Protein AF-A0A9J7HNK7-F1 (afdb_monomer)

pLDDT: mean 92.01, std 5.93, range [57.88, 98.44]

Secondary structure (DSSP, 8-state):
-HHHHHH-TT--B---SSTTTS--EE-TTS-EE--SPPPPTT-EEE-TTS-TTT-EEEEETTEEEETT--PPPB--BPPPPPPPPPPS-SSSSEEEEEE--S-SB--BTTPPPPPS-SEEEEEE--SPPPTTPPPHHHHHHHTTTTS-BTTB---EEE--SSS-TTSEEEEETTSS-EEEEESSPPTT-B--S-TT---EEETTEEE-B-TT--BT----B-TTS-BT--S-S--PPPP-

InterPro domains:
  IPR000884 Thrombospondin type-1 (TSP1) repeat [PF00090] (79-129)
  IPR000884 Thrombospondin type-1 (TSP1) repeat [PS50092] (75-130)
  IPR000884 Thrombospondin type-1 (TSP1) repeat [SM00209] (78-130)
  IPR013273 ADAMTS/ADAMTS-like [PR01857] (84-102)
  IPR013273 ADAMTS/ADAMTS-like [PR01857] (195-214)
  IPR013273 ADAMTS/ADAMTS-like [PR01857] (215-234)
  IPR036383 Thrombospondin type-1 repeat superfamily [G3DSA:2.20.100.10] (78-129)
  IPR036383 Thrombospondin type-1 repeat superfamily [SSF82895] (73-129)
  IPR041645 ADAMTS, cysteine-rich domain 2 [PF17771] (1-65)
  IPR045371 ADAMTS/ADAMTS-like, cysteine-rich domain 3 [PF19236] (138-234)
  IPR050439 ADAMTS and ADAMTS-like [PTHR13723] (1-239)

Structure (mmCIF, N/CA/C/O backbone):
data_AF-A0A9J7HNK7-F1
#
_entry.id   AF-A0A9J7HNK7-F1
#
loop_
_atom_site.group_PDB
_atom_site.id
_atom_site.type_symbol
_atom_site.label_atom_id
_atom_site.label_alt_id
_atom_site.label_comp_id
_atom_site.label_asym_id
_atom_site.label_entity_id
_atom_site.label_seq_id
_atom_site.pdbx_PDB_ins_code
_atom_site.Cartn_x
_atom_site.Cartn_y
_atom_site.Cartn_z
_atom_site.occupancy
_atom_site.B_iso_or_equiv
_atom_site.auth_seq_id
_atom_site.auth_comp_id
_atom_site.auth_asym_id
_atom_site.auth_atom_id
_atom_site.pdbx_PDB_model_num
ATOM 1 N N . LYS A 1 1 ? 35.670 -19.540 -24.889 1.00 89.31 1 LYS A N 1
ATOM 2 C CA . LYS A 1 1 ? 34.955 -19.682 -23.598 1.00 89.31 1 LYS A CA 1
ATOM 3 C C . LYS A 1 1 ? 33.494 -20.113 -23.692 1.00 89.31 1 LYS A C 1
ATOM 5 O O . LYS A 1 1 ? 33.180 -21.151 -23.133 1.00 89.31 1 LYS A O 1
ATOM 10 N N . GLN A 1 2 ? 32.595 -19.384 -24.365 1.00 91.06 2 GLN A N 1
ATOM 11 C CA . GLN A 1 2 ? 31.175 -19.791 -24.438 1.00 91.06 2 GLN A CA 1
ATOM 12 C C . GLN A 1 2 ? 30.987 -21.177 -25.084 1.00 91.06 2 GLN A C 1
ATOM 14 O O . GLN 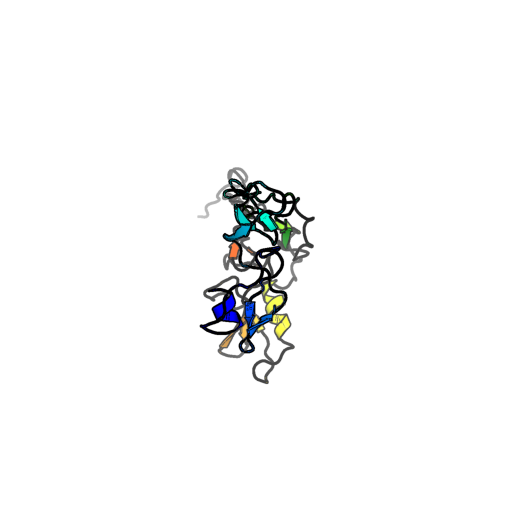A 1 2 ? 30.291 -22.021 -24.530 1.00 91.06 2 GLN A O 1
ATOM 19 N N . CYS A 1 3 ? 31.709 -21.462 -26.172 1.00 91.12 3 CYS A N 1
ATOM 20 C CA . CYS A 1 3 ? 31.740 -22.800 -26.768 1.00 91.12 3 CYS A CA 1
ATOM 21 C C . CYS A 1 3 ? 32.268 -23.882 -25.819 1.00 91.12 3 CYS A C 1
ATOM 23 O O . CYS A 1 3 ? 31.712 -24.976 -25.773 1.00 91.12 3 CYS A O 1
ATOM 25 N N . GLU A 1 4 ? 33.278 -23.565 -25.003 1.00 92.75 4 GLU A N 1
ATOM 26 C CA . GLU A 1 4 ? 33.814 -24.513 -24.022 1.00 92.75 4 GLU A CA 1
ATOM 27 C C . GLU A 1 4 ? 32.763 -24.939 -22.994 1.00 92.75 4 GLU A C 1
ATOM 29 O O . GLU A 1 4 ? 32.732 -26.096 -22.580 1.00 92.75 4 GLU A O 1
ATOM 34 N N . LEU A 1 5 ? 31.895 -24.004 -22.593 1.00 90.69 5 LEU A N 1
ATOM 35 C CA . LEU A 1 5 ? 30.808 -24.260 -21.649 1.00 90.69 5 LEU A CA 1
ATOM 36 C C . LEU A 1 5 ? 29.699 -25.123 -22.265 1.00 90.69 5 LEU A C 1
ATOM 38 O O . LEU A 1 5 ? 29.098 -25.919 -21.551 1.00 90.69 5 LEU A O 1
ATOM 42 N N . GLN A 1 6 ? 29.436 -24.987 -23.568 1.00 86.69 6 GLN A N 1
ATOM 43 C CA . GLN A 1 6 ? 28.381 -25.747 -24.246 1.00 86.69 6 GLN A CA 1
ATOM 44 C C . GLN A 1 6 ? 28.834 -27.145 -24.698 1.00 86.69 6 GLN A C 1
ATOM 46 O O . GLN A 1 6 ? 28.077 -28.104 -24.569 1.00 86.69 6 GLN A O 1
ATOM 51 N N . TYR A 1 7 ? 30.057 -27.280 -25.222 1.00 88.50 7 TYR A N 1
ATOM 52 C CA . TYR A 1 7 ? 30.508 -28.499 -25.912 1.00 88.50 7 TYR A CA 1
ATOM 53 C C . TYR A 1 7 ? 31.793 -29.124 -25.333 1.00 88.50 7 TYR A C 1
ATOM 55 O O . TYR A 1 7 ? 32.192 -30.209 -25.766 1.00 88.50 7 TYR A O 1
ATOM 63 N N . GLY A 1 8 ? 32.406 -28.509 -24.314 1.00 89.62 8 GLY A N 1
ATOM 64 C CA . GLY A 1 8 ? 33.583 -29.020 -23.598 1.00 89.62 8 GLY A CA 1
ATOM 65 C C . GLY A 1 8 ? 34.863 -28.220 -23.858 1.00 89.62 8 GLY A C 1
ATOM 66 O O . GLY A 1 8 ? 34.930 -27.432 -24.790 1.00 89.62 8 GLY A O 1
ATOM 67 N N . SER A 1 9 ? 35.903 -28.435 -23.050 1.00 89.44 9 SER A N 1
ATOM 68 C CA . SER A 1 9 ? 37.105 -27.580 -22.956 1.00 89.44 9 SER A CA 1
ATOM 69 C C . SER A 1 9 ? 37.889 -27.333 -24.251 1.00 89.44 9 SER A C 1
ATOM 71 O O . SER A 1 9 ? 38.609 -26.346 -24.332 1.00 89.44 9 SER A O 1
ATOM 73 N N . GLU A 1 10 ? 37.767 -28.202 -25.253 1.00 89.69 10 GLU A N 1
ATOM 74 C CA . GLU A 1 10 ? 38.433 -28.044 -26.558 1.00 89.69 10 GLU A CA 1
ATOM 75 C C . GLU A 1 10 ? 37.539 -27.375 -27.613 1.00 89.69 10 GLU A C 1
ATOM 77 O O . GLU A 1 10 ? 37.964 -27.116 -28.741 1.00 89.69 10 GLU A O 1
ATOM 82 N N . SER A 1 11 ? 36.284 -27.091 -27.263 1.00 92.25 11 SER A N 1
ATOM 83 C CA . SER A 1 11 ? 35.337 -26.479 -28.177 1.00 92.25 11 SER A CA 1
ATOM 84 C C . SER A 1 11 ? 35.657 -25.007 -28.395 1.00 92.25 11 SER A C 1
ATOM 86 O O . SER A 1 11 ? 35.774 -24.203 -27.465 1.00 92.25 11 SER A O 1
ATOM 88 N N . ARG A 1 12 ? 35.739 -24.639 -29.669 1.00 90.56 12 ARG A N 1
ATOM 89 C CA . ARG A 1 12 ? 35.991 -23.280 -30.141 1.00 90.56 12 ARG A CA 1
ATOM 90 C C . ARG A 1 12 ? 34.905 -22.849 -31.111 1.00 90.56 12 ARG A C 1
ATOM 92 O O . ARG A 1 12 ? 34.167 -23.672 -31.644 1.00 90.56 12 ARG A O 1
ATOM 99 N N . HIS A 1 13 ? 34.834 -21.548 -31.328 1.00 89.38 13 HIS A N 1
ATOM 100 C CA . HIS A 1 13 ? 33.930 -20.937 -32.287 1.00 89.38 13 HIS A CA 1
ATOM 101 C C . HIS A 1 13 ? 34.272 -21.362 -33.725 1.00 89.38 13 HIS A C 1
ATOM 103 O O . HIS A 1 13 ? 35.458 -21.446 -34.058 1.00 89.38 13 HIS A O 1
ATOM 109 N N . CYS A 1 14 ? 33.263 -21.643 -34.558 1.00 86.31 14 CYS A N 1
ATOM 110 C CA . CYS A 1 14 ? 33.464 -22.124 -35.934 1.00 86.31 14 CYS A CA 1
ATOM 111 C C . CYS A 1 14 ? 32.796 -21.296 -37.040 1.00 86.31 14 CYS A C 1
ATOM 113 O O . CYS A 1 14 ? 33.170 -21.501 -38.192 1.00 86.31 14 CYS A O 1
ATOM 115 N N . ASN A 1 15 ? 31.891 -20.355 -36.735 1.00 78.06 15 ASN A N 1
ATOM 116 C CA . ASN A 1 15 ? 31.263 -19.500 -37.751 1.00 78.06 15 ASN A CA 1
ATOM 117 C C . ASN A 1 15 ? 31.324 -18.008 -37.385 1.00 78.06 15 ASN A C 1
ATOM 119 O O . ASN A 1 15 ? 30.648 -17.575 -36.463 1.00 78.06 15 ASN A O 1
ATOM 123 N N . LEU A 1 16 ? 32.122 -17.224 -38.117 1.00 66.69 16 LEU A N 1
ATOM 124 C CA . LEU A 1 16 ? 32.290 -15.779 -37.892 1.00 66.69 16 LEU A CA 1
ATOM 125 C C . LEU A 1 16 ? 31.162 -14.917 -38.481 1.00 66.69 16 LEU A C 1
ATOM 127 O O . LEU A 1 16 ? 31.075 -13.741 -38.136 1.00 66.69 16 LEU A O 1
ATOM 131 N N . GLU A 1 17 ? 30.319 -15.478 -39.347 1.00 66.81 17 GLU A N 1
ATOM 132 C CA . GLU A 1 17 ? 29.135 -14.802 -39.876 1.00 66.81 17 GLU A CA 1
ATOM 133 C C . GLU A 1 17 ? 27.948 -15.063 -38.934 1.00 66.81 17 GLU A C 1
ATOM 135 O O . GLU A 1 17 ? 27.716 -16.197 -38.517 1.00 66.81 17 GLU A O 1
ATOM 140 N N . ASP A 1 18 ? 27.221 -14.007 -38.555 1.00 74.00 18 ASP A N 1
ATOM 141 C CA . ASP A 1 18 ? 26.046 -14.061 -37.665 1.00 74.00 18 ASP A CA 1
ATOM 142 C C . ASP A 1 18 ? 26.281 -14.619 -36.241 1.00 74.00 18 ASP A C 1
ATOM 144 O O . ASP A 1 18 ? 25.342 -15.049 -35.566 1.00 74.00 18 ASP A O 1
ATOM 148 N N . THR A 1 19 ? 27.510 -14.510 -35.715 1.00 87.00 19 THR A N 1
ATOM 149 C CA . THR A 1 19 ? 27.889 -14.948 -34.351 1.00 87.00 19 THR A CA 1
ATOM 150 C C . THR A 1 19 ? 26.924 -14.481 -33.249 1.00 87.00 19 THR A C 1
ATOM 152 O O . THR A 1 19 ? 26.711 -15.197 -32.272 1.00 87.00 19 THR A O 1
ATOM 155 N N . CYS A 1 20 ? 26.334 -13.288 -33.375 1.00 89.62 20 CYS A N 1
ATOM 156 C CA . CYS A 1 20 ? 25.479 -12.709 -32.336 1.00 89.62 20 CYS A CA 1
ATOM 157 C C . CYS A 1 20 ? 24.084 -13.329 -32.255 1.00 89.62 20 CYS A C 1
ATOM 159 O O . CYS A 1 20 ? 23.535 -13.425 -31.158 1.00 89.62 20 CYS A O 1
ATOM 161 N N . ARG A 1 21 ? 23.534 -13.791 -33.382 1.00 89.12 21 ARG A N 1
ATOM 162 C CA . ARG A 1 21 ? 22.189 -14.385 -33.437 1.00 89.12 21 ARG A CA 1
ATOM 163 C C . ARG A 1 21 ? 22.194 -15.818 -32.955 1.00 89.12 21 ARG A C 1
ATOM 165 O O . ARG A 1 21 ? 21.275 -16.247 -32.265 1.00 89.12 21 ARG A O 1
ATOM 172 N N . GLU A 1 22 ? 23.247 -16.546 -33.300 1.00 89.19 22 GLU A N 1
ATOM 173 C CA . GLU A 1 22 ? 23.379 -17.948 -32.958 1.00 89.19 22 GLU A CA 1
ATOM 174 C C . GLU A 1 22 ? 24.857 -18.303 -32.791 1.00 89.19 22 GLU A C 1
ATOM 176 O O . GLU A 1 22 ? 25.671 -18.102 -33.691 1.00 89.19 22 GLU A O 1
ATOM 181 N N . LEU A 1 23 ? 25.224 -18.837 -31.624 1.00 89.25 23 LEU A N 1
ATOM 182 C CA . LEU A 1 23 ? 26.603 -19.225 -31.361 1.00 89.25 23 LEU A CA 1
ATOM 183 C C . LEU A 1 23 ? 26.883 -20.613 -31.951 1.00 89.25 23 LEU A C 1
ATOM 185 O O . LEU A 1 23 ? 26.311 -21.615 -31.514 1.00 89.25 23 LEU A O 1
ATOM 189 N N . TRP A 1 24 ? 27.814 -20.677 -32.902 1.00 90.69 24 TRP A N 1
ATOM 190 C CA . TRP A 1 24 ? 28.240 -21.917 -33.551 1.00 90.69 24 TRP A CA 1
ATOM 191 C C . TRP A 1 24 ? 29.599 -22.389 -33.030 1.00 90.69 24 TRP A C 1
ATOM 193 O O . TRP A 1 24 ? 30.609 -21.677 -33.097 1.00 90.69 24 TRP A O 1
ATOM 203 N N . CYS A 1 25 ? 29.633 -23.620 -32.525 1.00 91.94 25 CYS A N 1
ATOM 204 C CA . CYS A 1 25 ? 30.771 -24.193 -31.817 1.00 91.94 25 CYS A CA 1
ATOM 205 C C . CYS A 1 25 ? 31.171 -25.559 -32.374 1.00 91.94 25 CYS A C 1
ATOM 207 O O . CYS A 1 25 ? 30.343 -26.329 -32.854 1.00 91.94 25 CYS A O 1
ATOM 209 N N . ILE A 1 26 ? 32.456 -25.899 -32.276 1.00 92.06 26 ILE A N 1
ATOM 210 C CA . ILE A 1 26 ? 32.942 -27.226 -32.664 1.00 92.06 26 ILE A CA 1
ATOM 211 C C . ILE A 1 26 ? 32.495 -28.250 -31.615 1.00 92.06 26 ILE A C 1
ATOM 213 O O . ILE A 1 26 ? 32.878 -28.167 -30.446 1.00 92.06 26 ILE A O 1
ATOM 217 N N . SER A 1 27 ? 31.690 -29.219 -32.038 1.00 89.25 27 SER A N 1
ATOM 218 C CA . SER A 1 27 ? 31.270 -30.363 -31.227 1.00 89.25 27 SER A CA 1
ATOM 219 C C . SER A 1 27 ? 32.421 -31.349 -30.997 1.00 89.25 27 SER A C 1
ATOM 221 O O . SER A 1 27 ? 33.442 -31.325 -31.684 1.00 89.25 27 SER A O 1
ATOM 223 N N . LYS A 1 28 ? 32.231 -32.310 -30.085 1.00 85.88 28 LYS A N 1
ATOM 224 C CA . LYS A 1 28 ? 33.202 -33.397 -29.837 1.00 85.88 28 LYS A CA 1
ATOM 225 C C . LYS A 1 28 ? 33.502 -34.259 -31.072 1.00 85.88 28 LYS A C 1
ATOM 227 O O . LYS A 1 28 ? 34.517 -34.940 -31.103 1.00 85.88 28 LYS A O 1
ATOM 232 N N . GLN A 1 29 ? 32.621 -34.238 -32.071 1.00 87.06 29 GLN A N 1
ATOM 233 C CA . GLN A 1 29 ? 32.779 -34.958 -33.338 1.00 87.06 29 GLN A CA 1
ATOM 234 C C . GLN A 1 29 ? 33.520 -34.121 -34.398 1.00 87.06 29 GLN A C 1
ATOM 236 O O . GLN A 1 29 ? 33.630 -34.540 -35.546 1.00 87.06 29 GLN A O 1
ATOM 241 N N . GLY A 1 30 ? 34.000 -32.923 -34.044 1.00 85.94 30 GLY A N 1
ATOM 242 C CA . GLY A 1 30 ? 34.675 -32.005 -34.965 1.00 85.94 30 GLY A CA 1
ATOM 243 C C . GLY A 1 30 ? 33.730 -31.239 -35.897 1.00 85.94 30 GLY A C 1
ATOM 244 O O . GLY A 1 30 ? 34.194 -30.454 -36.718 1.00 85.94 30 GLY A O 1
ATOM 245 N N . GLN A 1 31 ? 32.415 -31.439 -35.774 1.00 89.56 31 GLN A N 1
ATOM 246 C CA . GLN A 1 31 ? 31.401 -30.762 -36.585 1.00 89.56 31 GLN A CA 1
ATOM 247 C C . GLN A 1 31 ? 30.955 -29.455 -35.932 1.00 89.56 31 GLN A C 1
ATOM 249 O O . GLN A 1 31 ? 30.834 -29.391 -34.708 1.00 89.56 31 GLN A O 1
ATOM 254 N N . CYS A 1 32 ? 30.685 -28.435 -36.746 1.00 90.12 32 CYS A N 1
ATOM 255 C CA . CYS A 1 32 ? 30.129 -27.167 -36.287 1.00 90.12 32 CYS A CA 1
ATOM 256 C C . CYS A 1 32 ? 28.653 -27.376 -35.912 1.00 90.12 32 CYS A C 1
ATOM 258 O O . CYS A 1 32 ? 27.864 -27.839 -36.734 1.00 90.12 32 CYS A O 1
ATOM 260 N N . ALA A 1 33 ? 28.306 -27.095 -34.660 1.00 89.62 33 ALA A N 1
ATOM 261 C CA . ALA A 1 33 ? 26.990 -27.330 -34.085 1.00 89.62 33 ALA A CA 1
ATOM 262 C C . ALA A 1 33 ? 26.557 -26.131 -33.235 1.00 89.62 33 ALA A C 1
ATOM 264 O O . ALA A 1 33 ? 27.386 -25.389 -32.701 1.00 89.62 33 ALA A O 1
ATOM 265 N N . THR A 1 34 ? 25.249 -25.961 -33.087 1.00 88.44 34 THR A N 1
ATOM 266 C CA . THR A 1 34 ? 24.644 -24.912 -32.271 1.00 88.44 34 THR A CA 1
ATOM 267 C C . THR A 1 34 ? 23.462 -25.465 -31.482 1.00 88.44 34 THR A C 1
ATOM 269 O O . THR A 1 34 ? 22.845 -26.449 -31.879 1.00 88.44 34 THR A O 1
ATOM 272 N N . ASN A 1 35 ? 23.176 -24.831 -30.347 1.00 86.56 35 ASN A N 1
ATOM 273 C CA . ASN A 1 35 ? 21.981 -25.087 -29.543 1.00 86.56 35 ASN A CA 1
ATOM 274 C C . ASN A 1 35 ? 20.929 -23.972 -29.710 1.00 86.56 35 ASN A C 1
ATOM 276 O O . ASN A 1 35 ? 20.050 -23.844 -28.861 1.00 86.56 35 ASN A O 1
ATOM 280 N N . SER A 1 36 ? 21.055 -23.125 -30.741 1.00 84.94 36 SER A N 1
ATOM 281 C CA . SER A 1 36 ? 20.189 -21.957 -30.976 1.00 84.94 36 SER A CA 1
ATOM 282 C C . SER A 1 36 ? 20.170 -20.946 -29.831 1.00 84.94 36 SER A C 1
ATOM 284 O O . SER A 1 36 ? 19.188 -20.248 -29.591 1.00 84.94 36 SER A O 1
ATOM 286 N N . ILE A 1 37 ? 21.296 -20.865 -29.119 1.00 88.12 37 ILE A N 1
ATOM 287 C CA . ILE A 1 37 ? 21.545 -19.862 -28.088 1.00 88.12 37 ILE A CA 1
ATOM 288 C C . ILE A 1 37 ? 22.374 -18.740 -28.735 1.00 88.12 37 ILE A C 1
ATOM 290 O O . ILE A 1 37 ? 23.428 -19.047 -29.307 1.00 88.12 37 ILE A O 1
ATOM 294 N N . PRO A 1 38 ? 21.943 -17.467 -28.653 1.00 90.75 38 PRO A N 1
ATOM 295 C CA . PRO A 1 38 ? 22.726 -16.340 -29.151 1.00 90.75 38 PRO A CA 1
ATOM 296 C C . PRO A 1 38 ? 24.039 -16.205 -28.376 1.00 90.75 38 PRO A C 1
ATOM 298 O O . PRO A 1 38 ? 24.140 -16.616 -27.215 1.00 90.75 38 PRO A O 1
ATOM 301 N N . ALA A 1 39 ? 25.058 -15.613 -29.000 1.00 91.56 39 ALA A N 1
ATOM 302 C CA . ALA A 1 39 ? 26.261 -15.260 -28.257 1.00 91.56 39 ALA A CA 1
ATOM 303 C C . ALA A 1 39 ? 25.924 -14.236 -27.163 1.00 91.56 39 ALA A C 1
ATOM 305 O O . ALA A 1 39 ? 25.070 -13.367 -27.336 1.00 91.56 39 ALA A O 1
ATOM 306 N N . ALA A 1 40 ? 26.611 -14.333 -26.025 1.00 91.12 40 ALA A N 1
ATOM 307 C CA . ALA A 1 40 ? 26.427 -13.404 -24.918 1.00 91.12 40 ALA A CA 1
ATOM 308 C C . ALA A 1 40 ? 26.669 -11.948 -25.353 1.00 91.12 40 ALA A C 1
ATOM 310 O O . ALA A 1 40 ? 27.522 -11.671 -26.204 1.00 91.12 40 ALA A O 1
ATOM 311 N N . GLU A 1 41 ? 25.964 -11.006 -24.728 1.00 89.69 41 GLU A N 1
ATOM 312 C CA . GLU A 1 41 ? 26.198 -9.583 -24.975 1.00 89.69 41 GLU A CA 1
ATOM 313 C C . GLU A 1 41 ? 27.655 -9.199 -24.663 1.00 89.69 41 GLU A C 1
ATOM 315 O O . GLU A 1 41 ? 28.252 -9.675 -23.695 1.00 89.69 41 GLU A O 1
ATOM 320 N N . GLY A 1 42 ? 28.244 -8.354 -25.508 1.00 87.94 42 GLY A N 1
ATOM 321 C CA . GLY A 1 42 ? 29.653 -7.968 -25.445 1.00 87.94 42 GLY A CA 1
ATOM 322 C C . GLY A 1 42 ? 30.623 -8.921 -26.153 1.00 87.94 42 GLY A C 1
ATOM 323 O O . GLY A 1 42 ? 31.816 -8.634 -26.175 1.00 87.94 42 GLY A O 1
ATOM 324 N N . THR A 1 43 ? 30.154 -10.031 -26.738 1.00 90.81 43 THR A N 1
ATOM 325 C CA . THR A 1 43 ? 31.006 -10.934 -27.540 1.00 90.81 43 THR A CA 1
ATOM 326 C C . THR A 1 43 ? 31.501 -10.233 -28.800 1.00 90.81 43 THR A C 1
ATOM 328 O O . THR A 1 43 ? 30.687 -9.662 -29.515 1.00 90.81 43 THR A O 1
ATOM 331 N N . ASP A 1 44 ? 32.798 -10.308 -29.104 1.00 89.62 44 ASP A N 1
ATOM 332 C CA . ASP A 1 44 ? 33.354 -9.758 -30.346 1.00 89.62 44 ASP A CA 1
ATOM 333 C C . ASP A 1 44 ? 32.710 -10.395 -31.585 1.00 89.62 44 ASP A C 1
ATOM 335 O O . ASP A 1 44 ? 32.550 -11.617 -31.665 1.00 89.62 44 ASP A O 1
ATOM 339 N N . CYS A 1 45 ? 32.384 -9.571 -32.575 1.00 89.69 45 CYS A N 1
ATOM 340 C CA . CYS A 1 45 ? 31.731 -10.001 -33.805 1.00 89.69 45 CYS A CA 1
ATOM 341 C C . CYS A 1 45 ? 32.201 -9.187 -35.015 1.00 89.69 45 CYS A C 1
ATOM 343 O O . CYS A 1 45 ? 32.869 -8.155 -34.877 1.00 89.69 45 CYS A O 1
ATOM 345 N N . VAL A 1 46 ? 31.852 -9.674 -36.209 1.00 88.81 46 VAL A N 1
ATOM 346 C CA . VAL A 1 46 ? 32.144 -9.013 -37.482 1.00 88.81 46 VAL A CA 1
ATOM 347 C C . VAL A 1 46 ? 30.851 -8.464 -38.088 1.00 88.81 46 VAL A C 1
ATOM 349 O O . VAL A 1 46 ? 29.889 -9.205 -38.274 1.00 88.81 46 VAL A O 1
ATOM 352 N N . ILE A 1 47 ? 30.829 -7.168 -38.394 1.00 86.50 47 ILE A N 1
ATOM 353 C CA . ILE A 1 47 ? 29.700 -6.474 -39.018 1.00 86.50 47 ILE A CA 1
ATOM 354 C C . ILE A 1 47 ? 29.708 -6.800 -40.514 1.00 86.50 47 ILE A C 1
ATOM 356 O O . ILE A 1 47 ? 30.655 -6.470 -41.233 1.00 86.50 47 ILE A O 1
ATOM 360 N N . ALA A 1 48 ? 28.657 -7.466 -40.989 1.00 81.44 48 ALA A N 1
ATOM 361 C CA . ALA A 1 48 ? 28.532 -7.836 -42.393 1.00 81.44 48 ALA A CA 1
ATOM 362 C C . ALA A 1 48 ? 28.390 -6.587 -43.285 1.00 81.44 48 ALA A C 1
ATOM 364 O O . ALA A 1 48 ? 27.576 -5.711 -43.011 1.00 81.44 48 ALA A O 1
ATOM 365 N N . GLY A 1 49 ? 29.164 -6.524 -44.374 1.00 78.94 49 GLY A N 1
ATOM 366 C CA . GLY A 1 49 ? 29.092 -5.439 -45.363 1.00 78.94 49 GLY A CA 1
ATOM 367 C C . GLY A 1 49 ? 29.962 -4.207 -45.078 1.00 78.94 49 GLY A C 1
ATOM 368 O O . GLY A 1 49 ? 30.038 -3.331 -45.936 1.00 78.94 49 GLY A O 1
ATOM 369 N N . GLU A 1 50 ? 30.656 -4.152 -43.938 1.00 80.31 50 GLU A N 1
ATOM 370 C CA . GLU A 1 50 ? 31.592 -3.071 -43.588 1.00 80.31 50 GLU A CA 1
ATOM 371 C C . GLU A 1 50 ? 33.049 -3.382 -44.022 1.00 80.31 50 GLU A C 1
ATOM 373 O O . GLU A 1 50 ? 33.448 -4.554 -44.068 1.00 80.31 50 GLU A O 1
ATOM 378 N N . PRO A 1 51 ? 33.884 -2.364 -44.324 1.00 81.19 51 PRO A N 1
ATOM 379 C CA . PRO A 1 51 ? 35.319 -2.529 -44.587 1.00 81.19 51 PRO A CA 1
ATOM 380 C C . PRO A 1 51 ? 36.073 -3.204 -43.431 1.00 81.19 51 PRO A C 1
ATOM 382 O O . PRO A 1 51 ? 35.758 -2.983 -42.268 1.00 81.19 51 PRO A O 1
ATOM 385 N N . GLN A 1 52 ? 37.138 -3.967 -43.720 1.00 76.50 52 GLN A N 1
ATOM 386 C CA . GLN A 1 52 ? 37.919 -4.699 -42.697 1.00 76.50 52 GLN A CA 1
ATOM 387 C C . GLN A 1 52 ? 38.475 -3.829 -41.556 1.00 76.50 52 GLN A C 1
ATOM 389 O O . GLN A 1 52 ? 38.771 -4.341 -40.479 1.00 76.50 52 GLN A O 1
ATOM 394 N N . GLU A 1 53 ? 38.631 -2.527 -41.785 1.00 78.38 53 GLU A N 1
ATOM 395 C CA . GLU A 1 53 ? 39.114 -1.575 -40.782 1.00 78.38 53 GLU A CA 1
ATOM 396 C C . GLU A 1 53 ? 38.028 -1.182 -39.763 1.00 78.38 53 GLU A C 1
ATOM 398 O O . GLU A 1 53 ? 38.356 -0.846 -38.626 1.00 78.38 53 GLU A O 1
ATOM 403 N N . THR A 1 54 ? 36.745 -1.264 -40.136 1.00 79.00 54 THR A N 1
ATOM 404 C CA . THR A 1 54 ? 35.585 -0.853 -39.319 1.00 79.00 54 THR A CA 1
ATOM 405 C C . THR A 1 54 ? 34.598 -1.986 -39.042 1.00 79.00 54 THR A C 1
ATOM 407 O O . THR A 1 54 ? 33.670 -1.809 -38.258 1.00 79.00 54 THR A O 1
ATOM 410 N N . ASN A 1 55 ? 34.805 -3.174 -39.614 1.00 86.38 55 ASN A N 1
ATOM 411 C CA . ASN A 1 55 ? 33.881 -4.301 -39.515 1.00 86.38 55 ASN A CA 1
ATOM 412 C C . ASN A 1 55 ? 33.891 -5.024 -38.164 1.00 86.38 55 ASN A C 1
ATOM 414 O O . ASN A 1 55 ? 33.383 -6.135 -38.083 1.00 86.38 55 ASN A O 1
ATOM 418 N N . ARG A 1 56 ? 34.483 -4.457 -37.113 1.00 88.56 56 ARG A N 1
ATOM 419 C CA . ARG A 1 56 ? 34.516 -5.082 -35.788 1.00 88.56 56 ARG A CA 1
ATOM 420 C C . ARG A 1 56 ? 33.517 -4.423 -34.854 1.00 88.56 56 ARG A C 1
ATOM 422 O O . ARG A 1 56 ? 33.414 -3.199 -34.792 1.00 88.56 56 ARG A O 1
ATOM 429 N N . GLY A 1 57 ? 32.826 -5.253 -34.091 1.00 90.25 57 GLY A N 1
ATOM 430 C CA . GLY A 1 57 ? 31.832 -4.818 -33.129 1.00 90.25 57 GLY A CA 1
ATOM 431 C C . GLY A 1 57 ? 31.669 -5.811 -31.992 1.00 90.25 57 GLY A C 1
ATOM 432 O O . GLY A 1 57 ? 32.475 -6.727 -31.818 1.00 90.25 57 GLY A O 1
ATOM 433 N N . TRP A 1 58 ? 30.591 -5.635 -31.240 1.00 91.50 58 TRP A N 1
ATOM 434 C CA . TRP A 1 58 ? 30.170 -6.561 -30.198 1.00 91.50 58 TRP A CA 1
ATOM 435 C C . TRP A 1 58 ? 28.717 -7.004 -30.379 1.00 91.50 58 TRP A C 1
ATOM 437 O O . TRP A 1 58 ? 27.910 -6.329 -31.018 1.00 91.50 58 TRP A O 1
ATOM 447 N N . CYS A 1 59 ? 28.371 -8.144 -29.800 1.00 90.62 59 CYS A N 1
ATOM 448 C CA . CYS A 1 59 ? 26.999 -8.614 -29.784 1.00 90.62 59 CYS A CA 1
ATOM 449 C C . CYS A 1 59 ? 26.167 -7.813 -28.784 1.00 90.62 59 CYS A C 1
ATOM 451 O O . CYS A 1 59 ? 26.534 -7.703 -27.613 1.00 90.62 59 CYS A O 1
ATOM 453 N N . TYR A 1 60 ? 25.030 -7.289 -29.226 1.00 88.50 60 TYR A N 1
ATOM 454 C CA . TYR A 1 60 ? 24.047 -6.620 -28.379 1.00 88.50 60 TYR A CA 1
ATOM 455 C C . TYR A 1 60 ? 22.644 -6.999 -28.854 1.00 88.5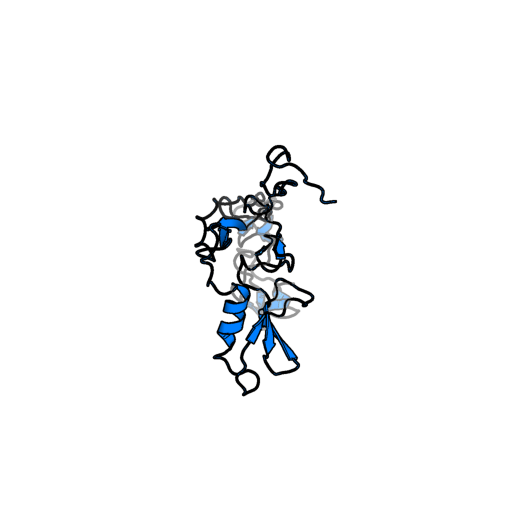0 60 TYR A C 1
ATOM 457 O O . TYR A 1 60 ? 22.343 -6.847 -30.035 1.00 88.50 60 TYR A O 1
ATOM 465 N N . GLN A 1 61 ? 21.810 -7.549 -27.962 1.00 86.44 61 GLN A N 1
ATOM 466 C CA . GLN A 1 61 ? 20.461 -8.040 -28.294 1.00 86.44 61 GLN A CA 1
ATOM 467 C C . GLN A 1 61 ? 20.377 -8.952 -29.540 1.00 86.44 61 GLN A C 1
ATOM 469 O O . GLN A 1 61 ? 19.356 -8.999 -30.218 1.00 86.44 61 GLN A O 1
ATOM 474 N N . GLY A 1 62 ? 21.439 -9.713 -29.825 1.00 87.94 62 GLY A N 1
ATOM 475 C CA . GLY A 1 62 ? 21.492 -10.655 -30.947 1.00 87.94 62 GLY A CA 1
ATOM 476 C C . GLY A 1 62 ? 22.056 -10.090 -32.253 1.00 87.94 62 GLY A C 1
ATOM 477 O O . GLY A 1 62 ? 22.325 -10.870 -33.160 1.00 87.94 62 GLY A O 1
ATOM 478 N N . ASP A 1 63 ? 22.325 -8.789 -32.350 1.00 89.00 63 ASP A N 1
ATOM 479 C CA . ASP A 1 63 ? 22.947 -8.182 -33.531 1.00 89.00 63 ASP A CA 1
ATOM 480 C C . ASP A 1 63 ? 24.406 -7.783 -33.264 1.00 89.00 63 ASP A C 1
ATOM 482 O O . ASP A 1 63 ? 24.802 -7.500 -32.129 1.00 89.00 63 ASP A O 1
ATOM 486 N N . CYS A 1 64 ? 25.221 -7.775 -34.323 1.00 89.56 64 CYS A N 1
ATOM 487 C CA . CYS A 1 64 ? 26.592 -7.277 -34.267 1.00 89.56 64 CYS A CA 1
ATOM 488 C C . CYS A 1 64 ? 26.602 -5.766 -34.499 1.00 89.56 64 CYS A C 1
ATOM 490 O O . CYS A 1 64 ? 26.344 -5.308 -35.612 1.00 89.56 64 CYS A O 1
ATOM 492 N N . VAL A 1 65 ? 26.899 -4.993 -33.456 1.00 88.31 65 VAL A N 1
ATOM 493 C CA . VAL A 1 65 ? 26.870 -3.524 -33.502 1.00 88.31 65 VAL A CA 1
ATOM 494 C C . VAL A 1 65 ? 28.268 -2.937 -33.265 1.00 88.31 65 VAL A C 1
ATOM 496 O O . VAL A 1 65 ? 29.071 -3.566 -32.569 1.00 88.31 65 VAL A O 1
ATOM 499 N N . PRO A 1 66 ? 28.593 -1.742 -33.800 1.00 89.19 66 PRO A N 1
ATOM 500 C CA . PRO A 1 66 ? 29.894 -1.107 -33.589 1.00 89.19 66 PRO A CA 1
ATOM 501 C C . PRO A 1 66 ? 30.257 -0.968 -32.109 1.00 89.19 66 PRO A C 1
ATOM 503 O O . PRO A 1 66 ? 29.388 -0.791 -31.251 1.00 89.19 66 PRO A O 1
ATOM 506 N N . PHE A 1 67 ? 31.553 -0.992 -31.797 1.00 87.00 67 P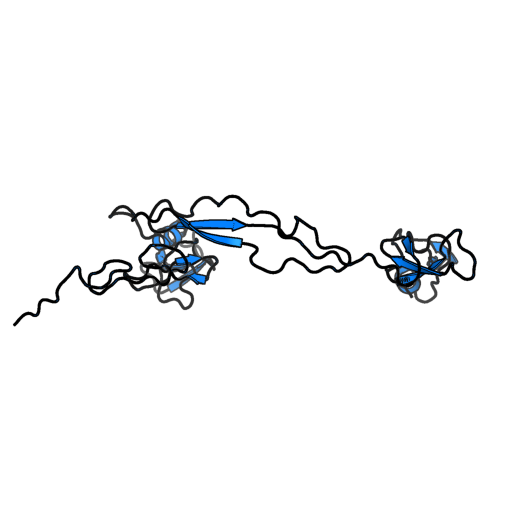HE A N 1
ATOM 507 C CA . PHE A 1 67 ? 32.007 -0.767 -30.426 1.00 87.00 67 PHE A CA 1
ATOM 508 C C . PHE A 1 67 ? 31.502 0.574 -29.883 1.00 87.00 67 PHE A C 1
ATOM 510 O O . PHE A 1 67 ? 31.594 1.608 -30.540 1.00 87.00 67 PHE A O 1
ATOM 517 N N . GLY A 1 68 ? 30.960 0.549 -28.665 1.00 78.19 68 GLY A N 1
ATOM 518 C CA . GLY A 1 68 ? 30.346 1.722 -28.042 1.00 78.19 68 GLY A CA 1
ATOM 519 C C . GLY A 1 68 ? 28.888 1.961 -28.443 1.00 78.19 68 GLY A C 1
ATOM 520 O O . GLY A 1 68 ? 28.237 2.781 -27.801 1.00 78.19 68 GLY A O 1
ATOM 521 N N . HIS A 1 69 ? 28.337 1.220 -29.414 1.00 81.06 69 HIS A N 1
ATOM 522 C CA . HIS A 1 69 ? 26.902 1.233 -29.682 1.00 81.06 69 HIS A CA 1
ATOM 523 C C . HIS A 1 69 ? 26.163 0.576 -28.513 1.00 81.06 69 HIS A C 1
ATOM 525 O O . HIS A 1 69 ? 26.171 -0.646 -28.341 1.00 81.06 69 HIS A O 1
ATOM 531 N N . ARG A 1 70 ? 25.557 1.422 -27.685 1.00 75.62 70 ARG A N 1
ATOM 532 C CA . ARG A 1 70 ? 24.551 1.076 -26.685 1.00 75.62 70 ARG A CA 1
ATOM 533 C C . ARG A 1 70 ? 23.405 2.060 -26.883 1.00 75.62 70 ARG A C 1
ATOM 535 O O . ARG A 1 70 ? 23.691 3.258 -26.948 1.00 75.62 70 ARG A O 1
ATOM 542 N N . PRO A 1 71 ? 22.150 1.605 -26.991 1.00 79.25 71 PRO A N 1
ATOM 543 C CA . PRO A 1 71 ? 21.026 2.524 -26.989 1.00 79.25 71 PRO A CA 1
ATOM 544 C C . PRO A 1 71 ? 21.062 3.366 -25.715 1.00 79.25 71 PRO A C 1
ATOM 546 O O . PRO A 1 71 ? 21.506 2.891 -24.663 1.00 79.25 71 PRO A O 1
ATOM 549 N N . GLU A 1 72 ? 20.623 4.617 -25.813 1.00 84.94 72 GLU A N 1
ATOM 550 C CA . GLU A 1 72 ? 20.524 5.468 -24.634 1.00 84.94 72 GLU A CA 1
ATOM 551 C C . GLU A 1 72 ? 19.587 4.828 -23.607 1.00 84.94 72 GLU A C 1
ATOM 553 O O . GLU A 1 72 ? 18.554 4.243 -23.944 1.00 84.94 72 GLU A O 1
ATOM 558 N N . ALA A 1 73 ? 19.980 4.920 -22.338 1.00 89.12 73 ALA A N 1
ATOM 559 C CA . ALA A 1 73 ? 19.160 4.442 -21.243 1.00 89.12 73 ALA A CA 1
ATOM 560 C C . ALA A 1 73 ? 17.848 5.233 -21.215 1.00 89.12 73 ALA A C 1
ATOM 562 O O . ALA A 1 73 ? 17.856 6.465 -21.183 1.00 89.12 73 ALA A O 1
ATOM 563 N N . VAL A 1 74 ? 16.726 4.519 -21.203 1.00 92.62 74 VAL A N 1
ATOM 564 C CA . VAL A 1 74 ? 15.401 5.129 -21.096 1.00 92.62 74 VAL A CA 1
ATOM 565 C C . VAL A 1 74 ? 14.910 4.910 -19.679 1.00 92.62 74 VAL A C 1
ATOM 567 O O . VAL A 1 74 ? 14.595 3.783 -19.297 1.00 92.62 74 VAL A O 1
ATOM 570 N N . ASP A 1 75 ? 14.878 5.979 -18.891 1.00 94.75 75 ASP A N 1
ATOM 571 C CA . ASP A 1 75 ? 14.345 5.942 -17.534 1.00 94.75 75 ASP A CA 1
ATOM 572 C C . ASP A 1 75 ? 12.815 5.783 -17.545 1.00 94.75 75 ASP A C 1
ATOM 574 O O . ASP A 1 75 ? 12.108 6.238 -18.447 1.00 94.75 75 ASP A O 1
ATOM 578 N N . GLY A 1 76 ? 12.301 5.120 -16.513 1.00 95.94 76 GLY A N 1
ATOM 579 C CA . GLY A 1 76 ? 10.885 4.835 -16.365 1.00 95.94 76 GLY A CA 1
ATOM 580 C C . GLY A 1 76 ? 10.035 6.060 -16.041 1.00 95.94 76 GLY A C 1
ATOM 581 O O . GLY A 1 76 ? 10.387 6.870 -15.182 1.00 95.94 76 GLY A O 1
ATOM 582 N N . GLY A 1 77 ? 8.858 6.123 -16.660 1.00 97.00 77 GLY A N 1
ATOM 583 C CA . GLY A 1 77 ? 7.805 7.096 -16.380 1.00 97.00 77 GLY A CA 1
ATOM 584 C C . GLY A 1 77 ? 6.618 6.453 -15.661 1.00 97.00 77 GLY A C 1
ATOM 585 O O . GLY A 1 77 ? 6.132 5.392 -16.062 1.00 97.00 77 GLY A O 1
ATOM 586 N N . TRP A 1 78 ? 6.140 7.091 -14.589 1.00 98.00 78 TRP A N 1
ATOM 587 C CA . TRP A 1 78 ? 4.915 6.669 -13.912 1.00 98.00 78 TRP A CA 1
ATOM 588 C C . TRP A 1 78 ? 3.706 6.887 -14.819 1.00 98.00 78 TRP A C 1
ATOM 590 O O . TRP A 1 78 ? 3.469 8.010 -15.256 1.00 98.00 78 TRP A O 1
ATOM 600 N N . GLY A 1 79 ? 2.919 5.834 -15.020 1.00 97.25 79 GLY A N 1
ATOM 601 C CA . GLY A 1 79 ? 1.575 5.925 -15.575 1.00 97.25 79 GLY A CA 1
ATOM 602 C C . GLY A 1 79 ? 0.610 6.645 -14.631 1.00 97.25 79 GLY A C 1
ATOM 603 O O . GLY A 1 79 ? 0.950 6.942 -13.472 1.00 97.25 79 GLY A O 1
ATOM 604 N N . PRO A 1 80 ? -0.616 6.917 -15.104 1.00 97.56 80 PRO A N 1
ATOM 605 C CA . PRO A 1 80 ? -1.640 7.537 -14.284 1.00 97.56 80 PRO A CA 1
ATOM 606 C C . PRO A 1 80 ? -1.999 6.652 -13.087 1.00 97.56 80 PRO A C 1
ATOM 608 O O . PRO A 1 80 ? -1.856 5.428 -13.102 1.00 97.56 80 PRO A O 1
ATOM 611 N N . TRP A 1 81 ? -2.493 7.299 -12.036 1.00 98.31 81 TRP A N 1
ATOM 612 C CA . TRP A 1 81 ? -3.117 6.605 -10.919 1.00 98.31 81 TRP A CA 1
ATOM 613 C C . TRP A 1 81 ? -4.401 5.915 -11.374 1.00 98.31 81 TRP A C 1
ATOM 615 O O . TRP A 1 81 ? -5.213 6.521 -12.072 1.00 98.31 81 TRP A O 1
ATOM 625 N N . SER A 1 82 ? -4.603 4.679 -10.927 1.00 98.31 82 SER A N 1
ATOM 626 C CA . SER A 1 82 ? -5.870 3.975 -11.066 1.00 98.31 82 SER A CA 1
ATOM 627 C C . SER A 1 82 ? -6.979 4.717 -10.329 1.00 98.31 82 SER A C 1
ATOM 629 O O . SER A 1 82 ? -6.726 5.471 -9.376 1.00 98.31 82 SER A O 1
ATOM 631 N N . ASP A 1 83 ? -8.220 4.397 -10.680 1.00 98.44 83 ASP A N 1
ATOM 632 C CA . ASP A 1 83 ? -9.346 4.703 -9.811 1.00 98.44 83 ASP A CA 1
ATOM 633 C C . ASP A 1 83 ? -9.130 4.111 -8.415 1.00 98.44 83 ASP A C 1
ATOM 635 O O . ASP A 1 83 ? -8.387 3.141 -8.211 1.00 98.44 83 ASP A O 1
ATOM 639 N N . TRP A 1 84 ? -9.769 4.741 -7.434 1.00 98.44 84 TRP A N 1
ATOM 640 C CA . TRP A 1 84 ? -9.726 4.272 -6.059 1.00 98.44 84 TRP A CA 1
ATOM 641 C C . TRP A 1 84 ? -10.453 2.936 -5.926 1.00 98.44 84 TRP A C 1
ATOM 643 O O . TRP A 1 84 ? -11.559 2.764 -6.438 1.00 98.44 84 TRP A O 1
ATOM 653 N N . SER A 1 85 ? -9.854 2.016 -5.174 1.00 98.38 85 SER A N 1
ATOM 654 C CA . SER A 1 85 ? -10.477 0.755 -4.797 1.00 98.38 85 SER A CA 1
ATOM 655 C C . SER A 1 85 ? -11.774 0.991 -4.026 1.00 98.38 85 SER A C 1
ATOM 657 O O . SER A 1 85 ? -11.972 2.034 -3.386 1.00 98.38 85 SER A O 1
ATOM 659 N N . ALA A 1 86 ? -12.618 -0.041 -3.992 1.00 98.06 86 ALA A N 1
ATOM 660 C CA . ALA A 1 86 ? -13.709 -0.098 -3.032 1.00 98.06 86 ALA A CA 1
ATOM 661 C C . ALA A 1 86 ? -13.179 0.152 -1.610 1.00 98.06 86 ALA A C 1
ATOM 663 O O . ALA A 1 86 ? -12.063 -0.253 -1.267 1.00 98.06 86 ALA A O 1
ATOM 664 N N . CYS A 1 87 ? -13.979 0.858 -0.816 1.00 98.06 87 CYS A N 1
ATOM 665 C CA . CYS A 1 87 ? -13.649 1.136 0.572 1.00 98.06 87 CYS A CA 1
ATOM 666 C C . CYS A 1 87 ? -13.706 -0.163 1.382 1.00 98.06 87 CYS A C 1
ATOM 668 O O . CYS A 1 87 ? -14.656 -0.934 1.234 1.00 98.06 87 CYS A O 1
ATOM 670 N N . THR A 1 88 ? -12.733 -0.395 2.262 1.00 97.75 88 THR A N 1
ATOM 671 C CA . THR A 1 88 ? -12.692 -1.613 3.095 1.00 97.75 88 THR A CA 1
ATOM 672 C C . THR A 1 88 ? -13.854 -1.728 4.076 1.00 97.75 88 THR A C 1
ATOM 674 O O . THR A 1 88 ? -14.167 -2.824 4.536 1.00 97.75 88 THR A O 1
ATOM 677 N N . ARG A 1 89 ? -14.499 -0.604 4.407 1.00 94.88 89 ARG A N 1
ATOM 678 C CA . ARG A 1 89 ? -15.598 -0.528 5.372 1.00 94.88 89 ARG A CA 1
ATOM 679 C C . ARG A 1 89 ? -16.711 0.361 4.848 1.00 94.88 89 ARG A C 1
ATOM 681 O O . ARG A 1 89 ? -16.468 1.280 4.075 1.00 94.88 89 ARG A O 1
ATOM 688 N N . THR A 1 90 ? -17.931 0.123 5.309 1.00 95.44 90 THR A N 1
ATOM 689 C CA . THR A 1 90 ? -19.102 0.968 5.020 1.00 95.44 90 THR A CA 1
ATOM 690 C C . THR A 1 90 ? -19.354 2.029 6.094 1.00 95.44 90 THR A C 1
ATOM 692 O O . THR A 1 90 ? -20.099 2.972 5.849 1.00 95.44 90 THR A O 1
ATOM 695 N N . CYS A 1 91 ? -18.721 1.894 7.261 1.00 94.56 91 CYS A N 1
ATOM 696 C CA . CYS A 1 91 ? -18.748 2.840 8.374 1.00 94.56 91 CYS A CA 1
ATOM 697 C C . CYS A 1 91 ? -17.459 2.722 9.207 1.00 94.56 91 CYS A C 1
ATOM 699 O O . CYS A 1 91 ? -16.748 1.711 9.134 1.00 94.56 91 CYS A O 1
ATOM 701 N N . GLY A 1 92 ? -17.191 3.716 10.051 1.00 88.38 92 GLY A N 1
ATOM 702 C CA . GLY A 1 92 ? -16.124 3.690 11.049 1.00 88.38 92 GLY A CA 1
ATOM 703 C C . GLY A 1 92 ? -14.716 3.744 10.458 1.00 88.38 92 GLY A C 1
ATOM 704 O O . GLY A 1 92 ? -13.884 2.941 10.855 1.00 88.38 92 GLY A O 1
ATOM 705 N N . ILE A 1 93 ? -14.460 4.680 9.540 1.00 95.81 93 ILE A N 1
ATOM 706 C CA . ILE A 1 93 ? -13.167 4.916 8.866 1.00 95.81 93 ILE A CA 1
ATOM 707 C C . ILE A 1 93 ? -12.654 3.672 8.124 1.00 95.81 93 ILE A C 1
ATOM 709 O O . ILE A 1 93 ? -11.899 2.854 8.649 1.00 95.81 93 ILE A O 1
ATOM 713 N N . GLY A 1 94 ? -13.060 3.539 6.864 1.00 97.25 94 GLY A N 1
ATOM 714 C CA . GLY A 1 94 ? -12.463 2.592 5.928 1.00 97.25 94 GLY A CA 1
ATOM 715 C C . GLY A 1 94 ? -11.265 3.178 5.185 1.00 97.25 94 GLY A C 1
ATOM 716 O O . GLY A 1 94 ? -10.954 4.365 5.290 1.00 97.25 94 GLY A O 1
ATOM 717 N N . VAL A 1 95 ? -10.616 2.328 4.394 1.00 98.31 95 VAL A N 1
ATOM 718 C CA . VAL A 1 95 ? -9.464 2.678 3.561 1.00 98.31 95 VAL A CA 1
ATOM 719 C C . VAL A 1 95 ? -9.760 2.323 2.109 1.00 98.31 95 VAL A C 1
ATOM 721 O O . VAL A 1 95 ? -10.317 1.267 1.812 1.00 98.31 95 VAL A O 1
ATOM 724 N N . SER A 1 96 ? -9.374 3.210 1.199 1.00 98.25 96 SER A N 1
ATOM 725 C CA . SER A 1 96 ? -9.294 2.940 -0.236 1.00 98.25 96 SER A CA 1
ATOM 726 C C . SER A 1 96 ? -7.860 3.157 -0.690 1.00 98.25 96 SER A C 1
ATOM 728 O O . SER A 1 96 ? -7.165 4.036 -0.175 1.00 98.25 96 SER A O 1
ATOM 730 N N . PHE A 1 97 ? -7.431 2.408 -1.698 1.00 98.06 97 PHE A N 1
ATOM 731 C CA . PHE A 1 97 ? -6.117 2.577 -2.303 1.00 98.06 97 PHE A CA 1
ATOM 732 C C . PHE A 1 97 ? -6.215 2.863 -3.799 1.00 98.06 97 PHE A C 1
ATOM 734 O O . PHE A 1 97 ? -7.212 2.554 -4.443 1.00 98.06 97 PHE A O 1
ATOM 741 N N . SER A 1 98 ? -5.172 3.467 -4.348 1.00 98.44 98 SER A N 1
ATOM 742 C CA . SER A 1 98 ? -4.999 3.710 -5.778 1.00 98.44 98 SER A CA 1
ATOM 743 C C . SER A 1 98 ? -3.563 3.338 -6.133 1.00 98.44 98 SER A C 1
ATOM 745 O O . SER A 1 98 ? -2.638 3.606 -5.361 1.00 98.44 98 SER A O 1
ATOM 747 N N . GLU A 1 99 ? -3.380 2.660 -7.259 1.00 98.06 99 GLU A N 1
ATOM 748 C CA . GLU A 1 99 ? -2.094 2.125 -7.706 1.00 98.06 99 GLU A CA 1
ATOM 749 C C . GLU A 1 99 ? -1.710 2.725 -9.054 1.00 98.06 99 GLU A C 1
ATOM 751 O O . GLU A 1 99 ? -2.561 3.148 -9.831 1.00 98.06 99 GLU A O 1
ATOM 756 N N . ARG A 1 100 ? -0.413 2.774 -9.340 1.00 97.56 100 ARG A N 1
ATOM 757 C CA . ARG A 1 100 ? 0.108 3.148 -10.656 1.00 97.56 100 ARG A CA 1
ATOM 758 C C . ARG A 1 100 ? 1.253 2.234 -11.049 1.00 97.56 100 ARG A C 1
ATOM 760 O O . ARG A 1 100 ? 1.950 1.680 -10.198 1.00 97.56 100 ARG A O 1
ATOM 767 N N . HIS A 1 101 ? 1.480 2.108 -12.347 1.00 96.38 101 HIS A N 1
ATOM 768 C CA . HIS A 1 101 ? 2.555 1.289 -12.896 1.00 96.38 101 HIS A CA 1
ATOM 769 C C . HIS A 1 101 ? 3.635 2.169 -13.526 1.00 96.38 101 HIS A C 1
ATOM 771 O O . HIS A 1 101 ? 3.377 3.294 -13.937 1.00 96.38 101 HIS A O 1
ATOM 777 N N . CYS A 1 102 ? 4.873 1.680 -13.559 1.00 95.75 102 CYS A N 1
ATOM 778 C CA . CYS A 1 102 ? 5.983 2.370 -14.220 1.00 95.75 102 CYS A CA 1
ATOM 779 C C . CYS A 1 102 ? 6.005 1.972 -15.698 1.00 95.75 102 CYS A C 1
ATOM 781 O O . CYS A 1 102 ? 6.805 1.133 -16.110 1.00 95.75 102 CYS A O 1
ATOM 783 N N . ASN A 1 103 ? 5.015 2.454 -16.443 1.00 94.06 103 ASN A N 1
ATOM 784 C CA . ASN A 1 103 ? 4.748 2.022 -17.809 1.00 94.06 103 ASN A CA 1
ATOM 785 C C . ASN A 1 103 ? 4.284 3.147 -18.746 1.00 94.06 103 ASN A C 1
ATOM 787 O O . ASN A 1 103 ? 3.968 2.836 -19.889 1.00 94.06 103 ASN A O 1
ATOM 791 N N . GLU A 1 104 ? 4.263 4.413 -18.306 1.00 94.69 104 GLU A N 1
ATOM 792 C CA . GLU A 1 104 ? 4.079 5.550 -19.229 1.00 94.69 104 GLU A CA 1
ATOM 793 C C . GLU A 1 104 ? 5.268 5.613 -20.192 1.00 94.69 104 GLU A C 1
ATOM 795 O O . GLU A 1 104 ? 5.117 5.636 -21.409 1.00 94.69 104 GLU A O 1
ATOM 800 N N . THR A 1 105 ? 6.463 5.500 -19.610 1.00 93.81 105 THR A N 1
ATOM 801 C CA . THR A 1 105 ? 7.693 5.146 -20.311 1.00 93.81 105 THR A CA 1
ATOM 802 C C . THR A 1 105 ? 8.232 3.894 -19.640 1.00 93.81 105 THR A C 1
ATOM 804 O O . THR A 1 105 ? 8.515 3.908 -18.441 1.00 93.81 105 THR A O 1
ATOM 807 N N . ALA A 1 106 ? 8.337 2.789 -20.373 1.00 91.12 106 ALA A N 1
ATOM 808 C CA . ALA A 1 106 ? 8.920 1.569 -19.830 1.00 91.12 106 ALA A CA 1
ATOM 809 C C . ALA A 1 106 ? 10.449 1.730 -19.722 1.00 91.12 106 ALA A C 1
ATOM 811 O O . ALA A 1 106 ? 11.072 2.112 -20.716 1.00 91.12 106 ALA A O 1
ATOM 812 N N . PRO A 1 107 ? 11.067 1.429 -18.561 1.00 91.44 107 PRO A N 1
ATOM 813 C CA . PRO A 1 107 ? 12.517 1.432 -18.440 1.00 91.44 107 PRO A CA 1
ATOM 814 C C . PRO A 1 107 ? 13.156 0.494 -19.467 1.00 91.44 107 PRO A C 1
ATOM 816 O O . PRO A 1 107 ? 12.782 -0.679 -19.550 1.00 91.44 107 PRO A O 1
ATOM 819 N N . ALA A 1 108 ? 14.133 0.987 -20.221 1.00 87.38 108 ALA A N 1
ATOM 820 C CA . ALA A 1 108 ? 14.834 0.207 -21.237 1.00 87.38 108 ALA A CA 1
ATOM 821 C C . ALA A 1 108 ? 16.334 0.508 -21.236 1.00 87.38 108 ALA A C 1
ATOM 823 O O . ALA A 1 108 ? 16.781 1.541 -20.740 1.00 87.38 108 ALA A O 1
ATOM 824 N N . HIS A 1 109 ? 17.119 -0.422 -21.784 1.00 85.88 109 HIS A N 1
ATOM 825 C CA . HIS A 1 109 ? 18.564 -0.257 -21.996 1.00 85.88 109 HIS A CA 1
ATOM 826 C C . HIS A 1 109 ? 19.349 0.131 -20.728 1.00 85.88 109 HIS A C 1
ATOM 828 O O . HIS A 1 109 ? 20.296 0.910 -20.770 1.00 85.88 109 HIS A O 1
ATOM 834 N N . GLY A 1 110 ? 18.948 -0.419 -19.577 1.00 83.00 110 GLY A N 1
ATOM 835 C CA . GLY A 1 110 ? 19.571 -0.117 -18.284 1.00 83.00 110 GLY A CA 1
ATOM 836 C C . GLY A 1 110 ? 19.106 1.194 -17.641 1.00 83.00 110 GLY A C 1
ATOM 837 O O . GLY A 1 110 ? 19.714 1.628 -16.663 1.00 83.00 110 GLY A O 1
ATOM 838 N N . GLY A 1 111 ? 18.042 1.812 -18.160 1.00 89.12 111 GLY A N 1
ATOM 839 C CA . GLY A 1 111 ? 17.384 2.949 -17.528 1.00 89.12 111 GLY A CA 1
ATOM 840 C C . GLY A 1 111 ? 16.770 2.609 -16.172 1.00 89.12 111 GLY A C 1
ATOM 841 O O . GLY A 1 111 ? 16.454 1.456 -15.853 1.00 89.12 111 GLY A O 1
ATOM 842 N N . LYS A 1 112 ? 16.639 3.633 -15.335 1.00 92.62 112 LYS A N 1
ATOM 843 C CA . LYS A 1 112 ? 16.186 3.511 -13.951 1.00 92.62 112 LYS A CA 1
ATOM 844 C C . LYS A 1 112 ? 14.701 3.194 -13.895 1.00 92.62 112 LYS A C 1
ATOM 846 O O . LYS A 1 112 ? 13.894 3.740 -14.641 1.00 92.62 112 LYS A O 1
ATOM 851 N N . TYR A 1 113 ? 14.325 2.357 -12.935 1.00 95.31 113 TYR A N 1
ATOM 852 C CA . TYR A 1 113 ? 12.922 2.193 -12.580 1.00 95.31 113 TYR A CA 1
ATOM 853 C C . TYR A 1 113 ? 12.377 3.473 -11.919 1.00 95.31 113 TYR A C 1
ATOM 855 O O . TYR A 1 113 ? 13.127 4.227 -11.295 1.00 95.31 113 TYR A O 1
ATOM 863 N N . CYS A 1 114 ? 11.068 3.705 -12.031 1.00 96.56 114 CYS A N 1
ATOM 864 C CA . CYS A 1 114 ? 10.413 4.883 -11.473 1.00 96.56 114 CYS A CA 1
ATOM 865 C C . CYS A 1 114 ? 10.624 5.009 -9.956 1.00 96.56 114 CYS A C 1
ATOM 867 O O . CYS A 1 114 ? 10.411 4.058 -9.201 1.00 96.56 114 CYS A O 1
ATOM 869 N N . VAL A 1 115 ? 10.969 6.216 -9.505 1.00 95.44 115 VAL A N 1
ATOM 870 C CA . VAL A 1 115 ? 11.142 6.549 -8.084 1.00 95.44 115 VAL A CA 1
ATOM 871 C C . VAL A 1 115 ? 9.861 7.179 -7.536 1.00 95.44 115 VAL A C 1
ATOM 873 O O . VAL A 1 115 ? 9.228 8.004 -8.196 1.00 95.44 115 VAL A O 1
ATOM 876 N N . GLY A 1 116 ? 9.468 6.786 -6.325 1.00 95.12 116 GLY A N 1
ATOM 877 C CA . GLY A 1 116 ? 8.292 7.303 -5.623 1.00 95.12 116 GLY A CA 1
ATOM 878 C C . GLY A 1 116 ? 7.231 6.237 -5.352 1.00 95.12 116 GLY A C 1
ATOM 879 O O . GLY A 1 116 ? 7.455 5.040 -5.528 1.00 95.12 116 GLY A O 1
ATOM 880 N N . GLU A 1 117 ? 6.061 6.681 -4.899 1.00 95.19 117 GLU A N 1
ATOM 881 C CA . GLU A 1 117 ? 4.998 5.783 -4.446 1.00 95.19 11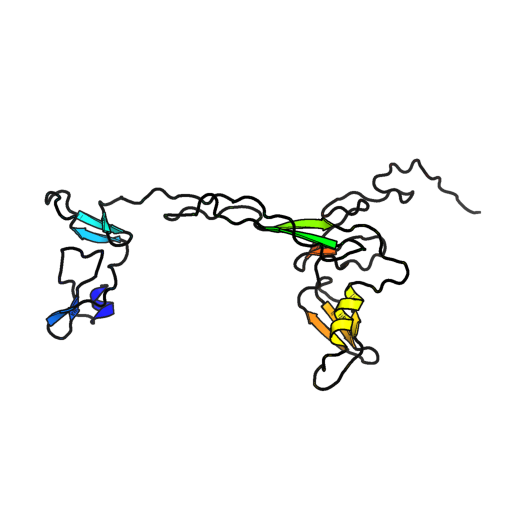7 GLU A CA 1
ATOM 882 C C . GLU A 1 117 ? 4.354 5.027 -5.611 1.00 95.19 117 GLU A C 1
ATOM 884 O O . GLU A 1 117 ? 3.890 5.641 -6.571 1.00 95.19 117 GLU A O 1
ATOM 889 N N . ARG A 1 118 ? 4.279 3.695 -5.515 1.00 96.75 118 ARG A N 1
ATOM 890 C CA . ARG A 1 118 ? 3.504 2.851 -6.446 1.00 96.75 118 ARG A CA 1
ATOM 891 C C . ARG A 1 118 ? 2.026 2.763 -6.050 1.00 96.75 118 ARG A C 1
ATOM 893 O O . ARG A 1 118 ? 1.172 2.514 -6.894 1.00 96.75 118 ARG A O 1
ATOM 900 N N . LYS A 1 119 ? 1.741 2.939 -4.762 1.00 97.06 119 LYS A N 1
ATOM 901 C CA . LYS A 1 119 ? 0.428 2.767 -4.149 1.00 97.06 119 LYS A CA 1
ATOM 902 C C . LYS A 1 119 ? 0.211 3.877 -3.135 1.00 97.06 119 LYS A C 1
ATOM 904 O O . LYS A 1 119 ? 1.092 4.111 -2.313 1.00 97.06 119 LYS A O 1
ATOM 909 N N . ARG A 1 120 ? -0.947 4.526 -3.202 1.00 97.25 120 ARG A N 1
ATOM 910 C CA . ARG A 1 120 ? -1.380 5.562 -2.260 1.00 97.25 120 ARG A CA 1
ATOM 911 C C . ARG A 1 120 ? -2.693 5.161 -1.604 1.00 97.25 120 ARG A C 1
ATOM 913 O O . ARG A 1 120 ? -3.469 4.401 -2.186 1.00 97.25 120 ARG A O 1
ATOM 920 N N . TYR A 1 121 ? -2.944 5.704 -0.421 1.00 98.12 121 TYR A N 1
ATOM 921 C CA . TYR A 1 121 ? -4.098 5.371 0.408 1.00 98.12 121 TYR A CA 1
ATOM 922 C C . TYR A 1 121 ? -4.867 6.630 0.789 1.00 98.12 121 TYR A C 1
ATOM 924 O O . TYR A 1 121 ? -4.317 7.729 0.785 1.00 98.12 121 TYR A O 1
ATOM 932 N N . ARG A 1 122 ? -6.148 6.464 1.110 1.00 97.38 122 ARG A N 1
ATOM 933 C CA . ARG A 1 122 ? -6.982 7.503 1.717 1.00 97.38 122 ARG A CA 1
ATOM 934 C C . ARG A 1 122 ? -8.021 6.879 2.636 1.00 97.38 122 ARG A C 1
ATOM 936 O O . ARG A 1 122 ? -8.428 5.735 2.411 1.00 97.38 122 ARG A O 1
ATOM 943 N N . THR A 1 123 ? -8.503 7.653 3.603 1.00 98.00 123 THR A N 1
ATOM 944 C CA . THR A 1 123 ? -9.715 7.296 4.339 1.00 98.00 123 THR A CA 1
ATOM 945 C C . THR A 1 123 ? -10.954 7.424 3.448 1.00 98.00 123 THR A C 1
ATOM 947 O O . THR A 1 123 ? -11.008 8.209 2.497 1.00 98.00 123 THR A O 1
ATOM 950 N N . CYS A 1 124 ? -11.961 6.608 3.735 1.00 97.75 124 CYS A N 1
ATOM 951 C CA . CYS A 1 124 ? -13.267 6.610 3.084 1.00 97.75 124 CYS A CA 1
ATOM 952 C C . CYS A 1 124 ? -14.333 6.143 4.080 1.00 97.75 124 CYS A C 1
ATOM 954 O O . CYS A 1 124 ? -14.009 5.514 5.085 1.00 97.75 124 CYS A O 1
ATOM 956 N N . ASN A 1 125 ? -15.608 6.450 3.820 1.00 96.00 125 ASN A N 1
ATOM 957 C CA . ASN A 1 125 ? -16.733 6.068 4.687 1.00 96.00 125 ASN A CA 1
ATOM 958 C C . ASN A 1 125 ? -16.467 6.374 6.177 1.00 96.00 125 ASN A C 1
ATOM 960 O O . ASN A 1 125 ? -16.500 5.499 7.044 1.00 96.00 125 ASN A O 1
ATOM 964 N N . THR A 1 126 ? -16.167 7.643 6.458 1.00 95.75 126 THR A N 1
ATOM 965 C CA . THR A 1 126 ? -15.749 8.153 7.774 1.00 95.75 126 THR A CA 1
ATOM 966 C C . THR A 1 126 ? -16.904 8.379 8.751 1.00 95.75 126 THR A C 1
ATOM 968 O O . THR A 1 126 ? -16.672 8.786 9.884 1.00 95.75 126 THR A O 1
ATOM 971 N N . MET A 1 127 ? -18.138 8.086 8.338 1.00 94.56 127 MET A N 1
ATOM 972 C CA . MET A 1 127 ? -19.315 8.158 9.201 1.00 94.56 127 MET A CA 1
ATOM 973 C C . MET A 1 127 ? -19.232 7.096 10.296 1.00 94.56 127 MET A C 1
ATOM 975 O O . MET A 1 127 ? -18.842 5.957 10.024 1.00 94.56 127 MET A O 1
ATOM 979 N N . ASP A 1 128 ? -19.625 7.447 11.519 1.00 92.69 128 ASP A N 1
ATOM 980 C CA . ASP A 1 128 ? -19.628 6.499 12.629 1.00 92.69 128 ASP A CA 1
ATOM 981 C C . ASP A 1 128 ? -20.554 5.308 12.348 1.00 92.69 128 ASP A C 1
ATOM 983 O O . ASP A 1 128 ? -21.574 5.407 11.658 1.00 92.69 128 ASP A O 1
ATOM 987 N N . CYS A 1 129 ? -20.171 4.146 12.872 1.00 94.25 129 CYS A N 1
ATOM 988 C CA . CYS A 1 129 ? -21.000 2.956 12.766 1.00 94.25 129 CYS A CA 1
ATOM 989 C C . CYS A 1 129 ? -22.229 3.046 13.691 1.00 94.25 129 CYS A C 1
ATOM 991 O O . CYS A 1 129 ? -22.189 3.741 14.708 1.00 94.25 129 CYS A O 1
ATOM 993 N N . PRO A 1 130 ? -23.320 2.320 13.378 1.00 95.94 130 PRO A N 1
ATOM 994 C CA . PRO A 1 130 ? -24.473 2.218 14.271 1.00 95.94 130 PRO A CA 1
ATOM 995 C C . PRO A 1 130 ? -24.063 1.749 15.675 1.00 95.94 130 PRO A C 1
ATOM 997 O O . PRO A 1 130 ? -23.191 0.899 15.796 1.00 95.94 130 PRO A O 1
ATOM 1000 N N . LEU A 1 131 ? -24.742 2.218 16.728 1.00 91.00 131 LEU A N 1
ATOM 1001 C CA . LEU A 1 131 ? -24.365 1.956 18.133 1.00 91.00 131 LEU A CA 1
ATOM 1002 C C . LEU A 1 131 ? -24.172 0.468 18.496 1.00 91.00 131 LEU A C 1
ATOM 1004 O O . LEU A 1 131 ? -23.391 0.156 19.386 1.00 91.00 131 LEU A O 1
ATOM 1008 N N . ASN A 1 132 ? -24.854 -0.446 17.801 1.00 91.75 132 ASN A N 1
ATOM 1009 C CA . ASN A 1 132 ? -24.770 -1.893 18.035 1.00 91.75 132 ASN A CA 1
ATOM 1010 C C . ASN A 1 132 ? -23.840 -2.620 17.045 1.00 91.75 132 ASN A C 1
ATOM 1012 O O . ASN A 1 132 ? -23.907 -3.843 16.914 1.00 91.75 132 ASN A O 1
ATOM 1016 N N . SER A 1 133 ? -23.014 -1.890 16.293 1.00 92.88 133 SER A N 1
ATOM 1017 C CA . SER A 1 133 ? -22.026 -2.503 15.409 1.00 92.88 133 SER A CA 1
ATOM 1018 C C . SER A 1 133 ? -20.936 -3.189 16.226 1.00 92.88 133 SER A C 1
ATOM 1020 O O . SER A 1 133 ? -20.416 -2.607 17.177 1.00 92.88 133 SER A O 1
ATOM 1022 N N . ARG A 1 134 ? -20.553 -4.399 15.815 1.00 93.44 134 ARG A N 1
ATOM 1023 C CA . ARG A 1 134 ? -19.387 -5.092 16.374 1.00 93.44 134 ARG A CA 1
ATOM 1024 C C . ARG A 1 134 ? -18.10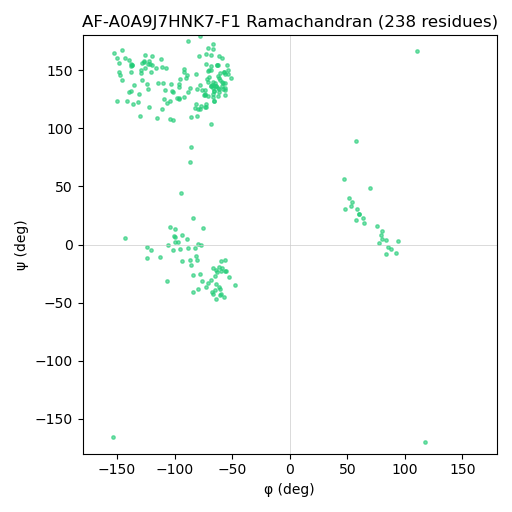3 -4.373 15.976 1.00 93.44 134 ARG A C 1
ATOM 1026 O O . ARG A 1 134 ? -18.038 -3.776 14.897 1.00 93.44 134 ARG A O 1
ATOM 1033 N N . ASP A 1 135 ? -17.085 -4.466 16.824 1.00 93.19 135 ASP A N 1
ATOM 1034 C CA . ASP A 1 135 ? -15.771 -3.928 16.492 1.00 93.19 135 ASP A CA 1
ATOM 1035 C C . ASP A 1 135 ? -15.191 -4.633 15.253 1.00 93.19 135 ASP A C 1
ATOM 1037 O O . ASP A 1 135 ? -15.372 -5.834 15.040 1.00 93.19 135 ASP A O 1
ATOM 1041 N N . PHE A 1 136 ? -14.486 -3.882 14.407 1.00 95.69 136 PHE A N 1
ATOM 1042 C CA . PHE A 1 136 ? -14.020 -4.404 13.124 1.00 95.69 136 PHE A CA 1
ATOM 1043 C C . PHE A 1 136 ? -12.939 -5.482 13.278 1.00 95.69 136 PHE A C 1
ATOM 1045 O O . PHE A 1 136 ? -12.870 -6.407 12.465 1.00 95.69 136 PHE A O 1
ATOM 1052 N N . ARG A 1 137 ? -12.118 -5.409 14.333 1.00 96.44 137 ARG A N 1
ATOM 1053 C CA . ARG A 1 137 ? -11.153 -6.463 14.670 1.00 96.44 137 ARG A CA 1
ATOM 1054 C C . ARG A 1 137 ? -11.863 -7.685 15.243 1.00 96.44 137 ARG A C 1
ATOM 1056 O O . ARG A 1 137 ? -11.470 -8.814 14.954 1.00 96.44 137 ARG A O 1
ATOM 1063 N N . GLU A 1 138 ? -12.926 -7.476 16.019 1.00 96.56 138 GLU A N 1
ATOM 1064 C CA . GLU A 1 138 ? -13.756 -8.564 16.547 1.00 96.56 138 GLU A CA 1
ATOM 1065 C C . GLU A 1 138 ? -14.395 -9.388 15.428 1.00 96.56 138 GLU A C 1
ATOM 1067 O O . GLU A 1 138 ? -14.340 -10.617 15.473 1.00 96.56 138 GLU A O 1
ATOM 1072 N N . VAL A 1 139 ? -14.926 -8.728 14.393 1.00 96.38 139 VAL A N 1
ATOM 1073 C CA . VAL A 1 139 ? -15.459 -9.405 13.200 1.00 96.38 139 VAL A CA 1
ATOM 1074 C C . VAL A 1 139 ? -14.386 -10.288 12.554 1.00 96.38 139 VAL A C 1
ATOM 1076 O O . VAL A 1 139 ? -14.651 -11.455 12.280 1.00 96.38 139 VAL A O 1
ATOM 1079 N N . GLN A 1 140 ? -13.161 -9.779 12.395 1.00 97.12 140 GLN A N 1
ATOM 1080 C CA . GLN A 1 140 ? -12.055 -10.530 11.787 1.00 97.12 140 GLN A CA 1
ATOM 1081 C C . GLN A 1 140 ? -11.625 -11.758 12.602 1.00 97.12 140 GLN A C 1
ATOM 1083 O O . GLN A 1 140 ? -11.336 -12.798 12.016 1.00 97.12 140 GLN A O 1
ATOM 1088 N N . CYS A 1 141 ? -11.592 -11.680 13.938 1.00 97.38 141 CYS A N 1
ATOM 1089 C CA . CYS A 1 141 ? -11.353 -12.873 14.761 1.00 97.38 141 CYS A CA 1
ATOM 1090 C C . CYS A 1 141 ? -12.527 -13.861 14.665 1.00 97.38 141 CYS A C 1
ATOM 1092 O O . CYS A 1 141 ? -12.308 -15.067 14.550 1.00 97.38 141 CYS A O 1
ATOM 1094 N N . ALA A 1 142 ? -13.766 -13.361 14.663 1.00 97.06 142 ALA A N 1
ATOM 1095 C CA . ALA A 1 142 ? -14.965 -14.192 14.610 1.00 97.06 142 ALA A CA 1
ATOM 1096 C C . ALA A 1 142 ? -15.105 -14.980 13.294 1.00 97.06 142 ALA A C 1
ATOM 1098 O O . ALA A 1 142 ? -15.652 -16.081 13.322 1.00 97.06 142 ALA A O 1
ATOM 1099 N N . GLU A 1 143 ? -14.540 -14.497 12.177 1.00 96.00 143 GLU A N 1
ATOM 1100 C CA . GLU A 1 143 ? -14.419 -15.254 10.912 1.00 96.00 143 GLU A CA 1
ATOM 1101 C C . GLU A 1 143 ? -13.687 -16.600 11.074 1.00 96.00 143 GLU A C 1
ATOM 1103 O O . GLU A 1 143 ? -13.667 -17.424 10.161 1.00 96.00 143 GLU A O 1
ATOM 1108 N N . HIS A 1 144 ? -13.010 -16.826 12.201 1.00 95.12 144 HIS A N 1
ATOM 1109 C CA . HIS A 1 144 ? -12.266 -18.053 12.473 1.00 95.12 144 HIS A CA 1
ATOM 1110 C C . HIS A 1 144 ? -12.950 -18.978 13.473 1.00 95.12 144 HIS A C 1
ATOM 1112 O O . HIS A 1 144 ? -12.414 -20.052 13.748 1.00 95.12 144 HIS A O 1
ATOM 1118 N N . ASN A 1 145 ? -14.118 -18.599 13.996 1.00 94.69 145 ASN A N 1
ATOM 1119 C CA . ASN A 1 145 ? -14.881 -19.434 14.926 1.00 94.69 145 ASN A CA 1
ATOM 1120 C C . ASN A 1 145 ? -15.343 -20.740 14.260 1.00 94.69 145 ASN A C 1
ATOM 1122 O O . ASN A 1 145 ? -15.336 -21.796 14.892 1.00 94.69 145 ASN A O 1
ATOM 1126 N N . ASP A 1 146 ? -15.658 -20.677 12.964 1.00 91.06 146 ASP A N 1
ATOM 1127 C CA . ASP A 1 146 ? -16.114 -21.825 12.171 1.00 91.06 146 ASP A CA 1
ATOM 1128 C C . ASP A 1 146 ? -14.960 -22.709 11.661 1.00 91.06 146 ASP A C 1
ATOM 1130 O O . ASP A 1 146 ? -15.188 -23.750 11.043 1.00 91.06 146 ASP A O 1
ATOM 1134 N N . LEU A 1 147 ? -13.705 -22.320 11.919 1.00 92.06 147 LEU A N 1
ATOM 1135 C CA . LEU A 1 147 ? -12.516 -23.030 11.454 1.00 92.06 147 LEU A CA 1
ATOM 1136 C C . LEU A 1 147 ? -11.831 -23.767 12.616 1.00 92.06 147 LEU A C 1
ATOM 1138 O O . LEU A 1 147 ? -11.383 -23.127 13.572 1.00 92.06 147 LEU A O 1
ATOM 1142 N N . PRO A 1 148 ? -11.662 -25.102 12.542 1.00 92.44 148 PRO A N 1
ATOM 1143 C CA . PRO A 1 148 ? -10.997 -25.844 13.602 1.00 92.44 148 PRO A CA 1
ATOM 1144 C C . PRO A 1 148 ? -9.516 -25.456 13.696 1.00 92.44 148 PRO A C 1
ATOM 1146 O O . PRO A 1 148 ? -8.786 -25.416 12.705 1.00 92.44 148 PRO A O 1
ATOM 1149 N N . PHE A 1 149 ? -9.040 -25.232 14.916 1.00 91.88 149 PHE A N 1
ATOM 1150 C CA . PHE A 1 149 ? -7.637 -25.015 15.242 1.00 91.88 149 PHE A CA 1
ATOM 1151 C C . PHE A 1 149 ? -7.114 -26.213 16.031 1.00 91.88 149 PHE A C 1
ATOM 1153 O O . PHE A 1 149 ? -7.597 -26.516 17.120 1.00 91.88 149 PHE A O 1
ATOM 1160 N N . ARG A 1 150 ? -6.139 -26.935 15.464 1.00 91.19 150 ARG A N 1
ATOM 1161 C CA . ARG A 1 150 ? -5.594 -28.173 16.057 1.00 91.19 150 ARG A CA 1
ATOM 1162 C C . ARG A 1 150 ? -6.691 -29.189 16.432 1.00 91.19 150 ARG A C 1
ATOM 1164 O O . ARG A 1 150 ? -6.629 -29.831 17.476 1.00 91.19 150 ARG A O 1
ATOM 1171 N N 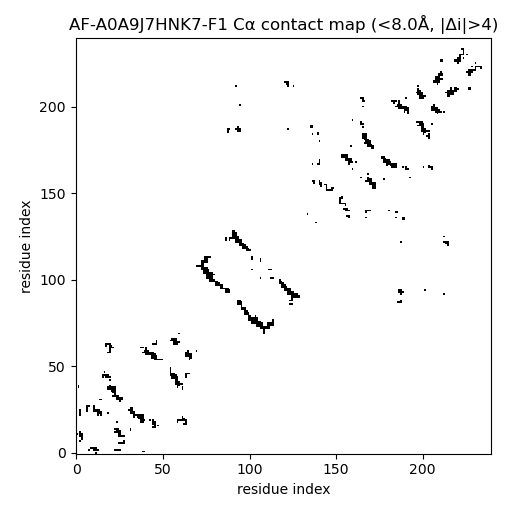. GLY A 1 151 ? -7.709 -29.311 15.576 1.00 92.25 151 GLY A N 1
ATOM 1172 C CA . GLY A 1 151 ? -8.813 -30.263 15.744 1.00 92.25 151 GLY A CA 1
ATOM 1173 C C . GLY A 1 151 ? -9.907 -29.842 16.732 1.00 92.25 151 GLY A C 1
ATOM 1174 O O . GLY A 1 151 ? -10.774 -30.656 17.032 1.00 92.25 151 GLY A O 1
ATOM 1175 N N . LYS A 1 152 ? -9.892 -28.601 17.237 1.00 93.00 152 LYS A N 1
ATOM 1176 C CA . LYS A 1 152 ? -10.939 -28.050 18.113 1.00 93.00 152 LYS A CA 1
ATOM 1177 C C . LYS A 1 152 ? -11.430 -26.702 17.601 1.00 93.00 152 LYS A C 1
ATOM 1179 O O . LYS A 1 152 ? -10.651 -25.938 17.040 1.00 93.00 152 LYS A O 1
ATOM 1184 N N . SER A 1 153 ? -12.703 -26.403 17.819 1.00 94.19 153 SER A N 1
ATOM 1185 C CA . SER A 1 153 ? -13.269 -25.080 17.548 1.00 94.19 153 SER A CA 1
ATOM 1186 C C . SER A 1 153 ? -13.199 -24.210 18.797 1.00 94.19 153 SER A C 1
ATOM 1188 O O . SER A 1 153 ? -13.281 -24.712 19.920 1.00 94.19 153 SER A O 1
ATOM 1190 N N . TYR A 1 154 ? -13.042 -22.908 18.589 1.00 95.12 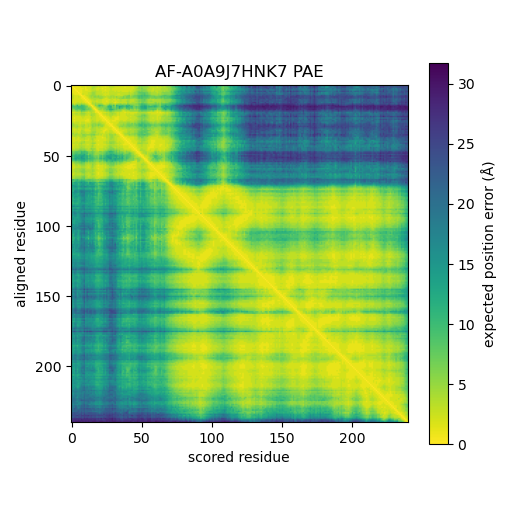154 TYR A N 1
ATOM 1191 C CA . TYR A 1 154 ? -12.902 -21.919 19.650 1.00 95.12 154 TYR A CA 1
ATOM 1192 C C . TYR A 1 154 ? -13.728 -20.687 19.300 1.00 95.12 154 TYR A C 1
ATOM 1194 O O . TYR A 1 154 ? -13.858 -20.345 18.127 1.00 95.12 154 TYR A O 1
ATOM 1202 N N . GLU A 1 155 ? -14.248 -20.007 20.317 1.00 96.81 155 GLU A N 1
ATOM 1203 C CA . GLU A 1 155 ? -14.691 -18.625 20.169 1.00 96.81 155 GLU A CA 1
ATOM 1204 C C . GLU A 1 155 ? -13.457 -17.724 20.268 1.00 96.81 155 GLU A C 1
ATOM 1206 O O . GLU A 1 155 ? -12.730 -17.753 21.264 1.00 96.81 155 GLU A O 1
ATOM 1211 N N . TRP A 1 156 ? -13.208 -16.944 19.222 1.00 97.06 156 TRP A N 1
ATOM 1212 C CA . TRP A 1 156 ? -12.068 -16.048 19.119 1.00 97.06 156 TRP A CA 1
ATOM 1213 C C . TRP A 1 156 ? -12.484 -14.608 19.392 1.00 97.06 156 TRP A C 1
ATOM 1215 O O . TRP A 1 156 ? -13.435 -14.098 18.797 1.00 97.06 156 TRP A O 1
ATOM 1225 N N . LYS A 1 157 ? -11.716 -13.925 20.241 1.00 96.88 157 LYS A N 1
ATOM 1226 C CA . LYS A 1 157 ? -11.827 -12.477 20.461 1.00 96.88 157 LYS A CA 1
ATOM 1227 C C . LYS A 1 157 ? -10.499 -11.776 20.190 1.00 96.88 157 LYS A C 1
ATOM 1229 O O . LYS A 1 157 ? -9.456 -12.422 20.292 1.00 96.88 157 LYS A O 1
ATOM 1234 N N . PRO A 1 158 ? -10.512 -10.478 19.850 1.00 96.50 158 PRO A N 1
ATOM 1235 C CA . PRO A 1 158 ? -9.288 -9.714 19.667 1.00 96.50 158 PRO A CA 1
ATOM 1236 C C . PRO A 1 158 ? -8.388 -9.752 20.899 1.00 96.50 158 PRO A C 1
ATOM 1238 O O . PRO A 1 158 ? -8.862 -9.626 22.026 1.00 96.50 158 PRO A O 1
ATOM 1241 N N . TYR A 1 159 ? -7.087 -9.885 20.667 1.00 95.00 159 TYR A N 1
ATOM 1242 C CA . TYR A 1 159 ? -6.051 -9.656 21.665 1.00 95.00 159 TYR A CA 1
ATOM 1243 C C . TYR A 1 159 ? -5.210 -8.459 21.214 1.00 95.00 159 TYR A C 1
ATOM 1245 O O . TYR A 1 159 ? -4.488 -8.553 20.221 1.00 95.00 159 TYR A O 1
ATOM 1253 N N . THR A 1 160 ? -5.347 -7.324 21.903 1.00 88.50 160 THR A N 1
ATOM 1254 C CA . THR A 1 160 ? -4.732 -6.038 21.521 1.00 88.50 160 THR A CA 1
ATOM 1255 C C . THR A 1 160 ? -3.470 -5.689 22.312 1.00 88.50 160 THR A C 1
ATOM 1257 O O . THR A 1 160 ? -2.784 -4.738 21.967 1.00 88.50 160 THR A O 1
ATOM 1260 N N . GLU A 1 161 ? -3.108 -6.497 23.309 1.00 87.44 161 GLU A N 1
ATOM 1261 C CA . GLU A 1 161 ? -1.855 -6.381 24.075 1.00 87.44 161 GLU A CA 1
ATOM 1262 C C . GLU A 1 161 ? -0.674 -7.083 23.365 1.00 87.44 161 GLU A C 1
ATOM 1264 O O . GLU A 1 161 ? 0.278 -7.552 23.992 1.00 87.44 161 GLU A O 1
ATOM 1269 N N . GLY A 1 162 ? -0.777 -7.270 22.046 1.00 83.00 162 GLY A N 1
ATOM 1270 C CA . GLY A 1 162 ? 0.276 -7.847 21.213 1.00 83.00 162 GLY A CA 1
ATOM 1271 C C . GLY A 1 162 ? 1.371 -6.829 20.890 1.00 83.00 162 GLY A C 1
ATOM 1272 O O . GLY A 1 162 ? 1.166 -5.626 21.002 1.00 83.00 162 GLY A O 1
ATOM 1273 N N . VAL A 1 163 ? 2.537 -7.317 20.455 1.00 87.88 163 VAL A N 1
ATOM 1274 C CA . VAL A 1 163 ? 3.659 -6.452 20.041 1.00 87.88 163 VAL A CA 1
ATOM 1275 C C . VAL A 1 163 ? 3.318 -5.668 18.773 1.00 87.88 163 VAL A C 1
ATOM 1277 O O . VAL A 1 163 ? 3.628 -4.485 18.682 1.00 87.88 163 VAL A O 1
ATOM 1280 N N . ASP A 1 164 ? 2.683 -6.331 17.804 1.00 94.75 164 ASP A N 1
ATOM 1281 C CA . ASP A 1 164 ? 2.217 -5.705 16.571 1.00 94.75 164 ASP A CA 1
ATOM 1282 C C . ASP A 1 164 ? 0.702 -5.454 16.660 1.00 94.75 164 ASP A C 1
ATOM 1284 O O . ASP A 1 164 ? -0.084 -6.409 16.574 1.00 94.75 164 ASP A O 1
ATOM 1288 N N . PRO A 1 165 ? 0.260 -4.192 16.817 1.00 95.75 165 PRO A N 1
ATOM 1289 C CA . PRO A 1 165 ? -1.158 -3.874 16.859 1.00 95.75 165 PRO A CA 1
ATOM 1290 C C . PRO A 1 165 ? -1.841 -4.128 15.513 1.00 95.75 165 PRO A C 1
ATOM 1292 O O . PRO A 1 165 ? -3.056 -4.290 15.481 1.00 95.75 165 PRO A O 1
ATOM 1295 N N . CYS A 1 166 ? -1.117 -4.198 14.397 1.00 97.62 166 CYS A N 1
ATOM 1296 C CA . CYS A 1 166 ? -1.679 -4.443 13.073 1.00 97.62 166 CYS A CA 1
ATOM 1297 C C . CYS A 1 166 ? -1.619 -5.902 12.617 1.00 97.62 166 CYS A C 1
ATOM 1299 O O . CYS A 1 166 ? -2.156 -6.220 11.553 1.00 97.62 166 CYS A O 1
ATOM 1301 N N . ALA A 1 167 ? -1.114 -6.808 13.453 1.00 97.44 167 ALA A N 1
ATOM 1302 C CA . ALA A 1 167 ? -1.337 -8.239 13.304 1.00 97.44 167 ALA A CA 1
ATOM 1303 C C . ALA A 1 167 ? -2.706 -8.647 13.878 1.00 97.44 167 ALA A C 1
ATOM 1305 O O . ALA A 1 167 ? -3.194 -8.094 14.873 1.00 97.44 167 ALA A O 1
ATOM 1306 N N . LEU A 1 168 ? -3.351 -9.649 13.272 1.00 97.38 168 LEU A N 1
ATOM 1307 C CA . LEU A 1 168 ? -4.601 -10.205 13.792 1.00 97.38 168 LEU A CA 1
ATOM 1308 C C . LEU A 1 168 ? -4.282 -11.277 14.836 1.00 97.38 168 LEU A C 1
ATOM 1310 O O . LEU A 1 168 ? -4.250 -12.469 14.527 1.00 97.38 168 LEU A O 1
ATOM 1314 N N . THR A 1 169 ? -4.055 -10.854 16.077 1.00 96.69 169 THR A N 1
ATOM 1315 C CA . THR A 1 169 ? -3.908 -11.772 17.213 1.00 96.69 169 THR A CA 1
ATOM 1316 C C . THR A 1 169 ? -5.260 -12.002 17.877 1.00 96.69 169 THR A C 1
ATOM 1318 O O . THR A 1 169 ? -5.953 -11.049 18.237 1.00 96.69 169 THR A O 1
ATOM 1321 N N . CYS A 1 170 ? -5.641 -13.270 18.041 1.00 96.88 170 CYS A N 1
ATOM 1322 C CA . CYS A 1 170 ? -6.919 -13.650 18.635 1.00 96.88 170 CYS A CA 1
ATOM 1323 C C . CYS A 1 170 ? -6.720 -14.556 19.856 1.00 96.88 170 CYS A C 1
ATOM 1325 O O . CYS A 1 170 ? -5.965 -15.531 19.816 1.00 96.88 170 CYS A O 1
ATOM 1327 N N . LEU A 1 171 ? -7.434 -14.238 20.932 1.00 96.88 171 LEU A N 1
ATOM 1328 C CA . LEU A 1 171 ? -7.529 -15.001 22.171 1.00 96.88 171 LEU A CA 1
ATOM 1329 C C . LEU A 1 171 ? -8.635 -16.056 22.052 1.00 96.88 171 LEU A C 1
ATOM 1331 O O . LEU A 1 171 ? -9.744 -15.737 21.617 1.00 96.88 171 LEU A O 1
ATOM 1335 N N . ALA A 1 172 ? -8.354 -17.290 22.475 1.00 96.94 172 ALA A N 1
ATOM 1336 C CA . ALA A 1 172 ? -9.367 -18.334 22.593 1.00 96.94 172 ALA A CA 1
ATOM 1337 C C . ALA A 1 172 ? -10.153 -18.159 23.906 1.00 96.94 172 ALA A C 1
ATOM 1339 O O . ALA A 1 172 ? -9.617 -18.373 24.994 1.00 96.94 172 ALA A O 1
ATOM 1340 N N . VAL A 1 173 ? -11.430 -17.776 23.818 1.00 95.88 173 VAL A N 1
ATOM 1341 C CA . VAL A 1 173 ? -12.278 -17.502 24.990 1.00 95.88 173 VAL A CA 1
ATOM 1342 C C . VAL A 1 173 ? -12.434 -18.757 25.850 1.00 95.88 173 VAL A C 1
ATOM 1344 O O . VAL A 1 173 ? -12.749 -19.835 25.352 1.00 95.88 173 VAL A O 1
ATOM 1347 N N . GLY A 1 174 ? -12.214 -18.611 27.159 1.00 94.88 174 GLY A N 1
ATOM 1348 C CA . GLY A 1 174 ? -12.248 -19.726 28.112 1.00 94.88 174 GLY A CA 1
ATOM 1349 C C . GLY A 1 174 ? -10.972 -20.574 28.139 1.00 94.88 174 GLY A C 1
ATOM 1350 O O . GLY A 1 174 ? -10.921 -21.565 28.866 1.00 94.88 174 GLY A O 1
ATOM 1351 N N . TYR A 1 175 ? -9.937 -20.188 27.387 1.00 93.81 175 TYR A N 1
ATOM 1352 C CA . TYR A 1 175 ? -8.640 -20.858 27.358 1.00 93.81 175 TYR A CA 1
ATOM 1353 C C . TYR A 1 175 ? -7.497 -19.861 27.588 1.00 93.81 175 TYR A C 1
ATOM 1355 O O . TYR A 1 175 ? -7.605 -18.672 27.307 1.00 93.81 175 TYR A O 1
ATOM 1363 N N . ASN A 1 176 ? -6.360 -20.366 28.066 1.00 90.12 176 ASN A N 1
ATOM 1364 C CA . ASN A 1 176 ? -5.193 -19.547 28.407 1.00 90.12 176 ASN A CA 1
ATOM 1365 C C . ASN A 1 176 ? -4.190 -19.456 27.248 1.00 90.12 176 ASN A C 1
ATOM 1367 O O . ASN A 1 176 ? -2.992 -19.649 27.449 1.00 90.12 176 ASN A O 1
ATOM 1371 N N . PHE A 1 177 ? -4.665 -19.239 26.020 1.00 94.56 177 PHE A N 1
ATOM 1372 C CA . PHE A 1 177 ? -3.769 -19.022 24.885 1.00 94.56 177 PHE A CA 1
ATOM 1373 C C . PHE A 1 177 ? -4.374 -18.087 23.837 1.00 94.56 177 PHE A C 1
ATOM 1375 O O . PHE A 1 177 ? -5.582 -18.072 23.596 1.00 94.56 177 PHE A O 1
ATOM 1382 N N . TYR A 1 178 ? -3.491 -17.342 23.183 1.00 95.25 178 TYR A N 1
ATOM 1383 C CA . TYR A 1 178 ? -3.769 -16.545 21.997 1.00 95.25 178 TYR A CA 1
ATOM 1384 C C . TYR A 1 178 ? -2.890 -17.036 20.847 1.00 95.25 178 TYR A C 1
ATOM 1386 O O . TYR A 1 178 ? -1.901 -17.744 21.051 1.00 95.25 178 TYR A O 1
ATOM 1394 N N . THR A 1 179 ? -3.259 -16.688 19.622 1.00 94.69 179 THR A N 1
ATOM 1395 C CA . THR A 1 179 ? -2.457 -16.991 18.435 1.00 94.69 179 THR A CA 1
ATOM 1396 C C . THR A 1 179 ? -2.622 -15.891 17.404 1.00 94.69 179 THR A C 1
ATOM 1398 O O . THR A 1 179 ? -3.708 -15.326 17.248 1.00 94.69 179 THR A O 1
ATOM 1401 N N . GLU A 1 180 ? -1.554 -15.620 16.663 1.00 95.19 180 GLU A N 1
ATOM 1402 C CA . GLU A 1 180 ? -1.659 -14.855 15.429 1.00 95.19 180 GLU A CA 1
ATOM 1403 C C . GLU A 1 180 ? -2.459 -15.678 14.414 1.00 95.19 180 GLU A C 1
ATOM 1405 O O . GLU A 1 180 ? -2.218 -16.874 14.219 1.00 95.19 180 GLU A O 1
ATOM 1410 N N . ARG A 1 181 ? -3.468 -15.048 13.824 1.00 94.38 181 ARG A N 1
ATOM 1411 C CA . ARG A 1 181 ? -4.355 -15.640 12.824 1.00 94.38 181 ARG A CA 1
ATOM 1412 C C . ARG A 1 181 ? -4.073 -15.116 11.424 1.00 94.38 181 ARG A C 1
ATOM 1414 O O . ARG A 1 181 ? -4.251 -15.854 10.458 1.00 94.38 181 ARG A O 1
ATOM 1421 N N . ARG A 1 182 ? -3.632 -13.860 11.322 1.00 95.62 182 ARG A N 1
ATOM 1422 C CA . ARG A 1 182 ? -3.148 -13.220 10.095 1.00 95.62 182 ARG A CA 1
ATOM 1423 C C . ARG A 1 182 ? -2.026 -12.252 10.458 1.00 95.62 182 ARG A C 1
ATOM 1425 O O . ARG A 1 182 ? -2.156 -11.519 11.433 1.00 95.62 182 ARG A O 1
ATOM 1432 N N . ALA A 1 183 ? -1.001 -12.188 9.613 1.00 96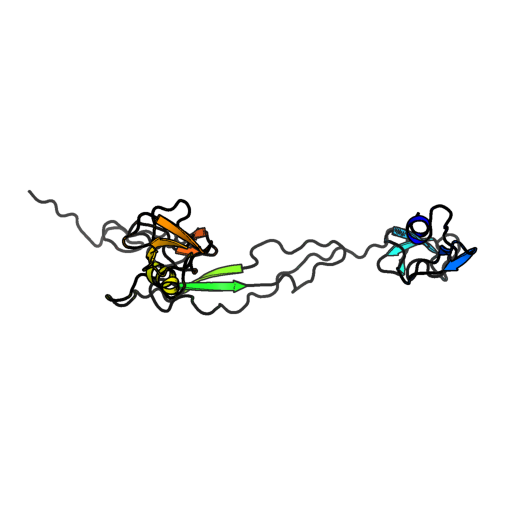.31 183 ALA A N 1
ATOM 1433 C CA . ALA A 1 183 ? 0.099 -11.236 9.764 1.00 96.31 183 ALA A CA 1
ATOM 1434 C C . ALA A 1 183 ? -0.357 -9.769 9.652 1.00 96.31 183 ALA A C 1
ATOM 1436 O O . ALA A 1 183 ? 0.317 -8.877 10.142 1.00 96.31 183 ALA A O 1
ATOM 1437 N N . LYS A 1 184 ? -1.492 -9.510 8.985 1.00 97.44 184 LYS A N 1
ATOM 1438 C CA . LYS A 1 184 ? -2.076 -8.174 8.828 1.00 97.44 184 LYS A CA 1
ATOM 1439 C C . LYS A 1 184 ? -3.586 -8.235 9.027 1.00 97.44 184 LYS A C 1
ATOM 1441 O O . LYS A 1 184 ? -4.253 -9.093 8.440 1.00 97.44 184 LYS A O 1
ATOM 1446 N N . VAL A 1 185 ? -4.116 -7.328 9.838 1.00 97.69 185 VAL A N 1
ATOM 1447 C CA . VAL A 1 185 ? -5.551 -7.021 9.874 1.00 97.69 185 VAL A CA 1
ATOM 1448 C C . VAL A 1 185 ? -5.980 -6.333 8.578 1.00 97.69 185 VAL A C 1
ATOM 1450 O O . VAL A 1 185 ? -5.153 -5.826 7.821 1.00 97.69 185 VAL A O 1
ATOM 1453 N N . VAL A 1 186 ? -7.284 -6.308 8.318 1.00 97.81 186 VAL A N 1
ATOM 1454 C CA . VAL A 1 186 ? -7.853 -5.582 7.177 1.00 97.81 186 VAL A CA 1
ATOM 1455 C C . VAL A 1 186 ? -7.606 -4.078 7.340 1.00 97.81 186 VAL A C 1
ATOM 1457 O O . VAL A 1 186 ? -7.801 -3.530 8.430 1.00 97.81 186 VAL A O 1
ATOM 1460 N N . ASP A 1 187 ? -7.206 -3.405 6.259 1.00 98.12 187 ASP A N 1
ATOM 1461 C CA . ASP A 1 187 ? -6.933 -1.965 6.282 1.00 98.12 187 ASP A CA 1
ATOM 1462 C C . ASP A 1 187 ? -8.158 -1.174 6.782 1.00 98.12 187 ASP A C 1
ATOM 1464 O O . ASP A 1 187 ? -9.297 -1.424 6.371 1.00 98.12 187 ASP A O 1
ATOM 1468 N N . GLY A 1 188 ? -7.935 -0.219 7.687 1.00 97.06 188 GLY A N 1
ATOM 1469 C CA . GLY A 1 188 ? -9.002 0.503 8.397 1.00 97.06 188 GLY A CA 1
ATOM 1470 C C . GLY A 1 188 ? -9.385 -0.094 9.757 1.00 97.06 188 GLY A C 1
ATOM 1471 O O . GLY A 1 188 ? -10.307 0.392 10.411 1.00 97.06 188 GLY A O 1
ATOM 1472 N N . THR A 1 189 ? -8.705 -1.150 10.211 1.00 97.06 189 THR A N 1
ATOM 1473 C CA . THR A 1 189 ? -8.831 -1.642 11.595 1.00 97.06 189 THR A CA 1
ATOM 1474 C C . THR A 1 189 ? -8.068 -0.727 12.538 1.00 97.06 189 THR A C 1
ATOM 1476 O O . THR A 1 189 ? -6.910 -0.431 12.267 1.00 97.06 189 THR A O 1
ATOM 1479 N N . ARG A 1 190 ? -8.669 -0.318 13.660 1.00 95.56 190 ARG A N 1
ATOM 1480 C CA . ARG A 1 190 ? -7.963 0.507 14.651 1.00 95.56 190 ARG A CA 1
ATOM 1481 C C . ARG A 1 190 ? -6.737 -0.213 15.206 1.00 95.56 190 ARG A C 1
ATOM 1483 O O . ARG A 1 190 ? -6.796 -1.424 15.452 1.00 95.56 190 ARG A O 1
ATOM 1490 N N . CYS A 1 191 ? -5.658 0.532 15.417 1.00 95.94 191 CYS A N 1
ATOM 1491 C CA . CYS A 1 191 ? -4.419 0.027 16.018 1.00 95.94 191 CYS A CA 1
ATOM 1492 C C . CYS A 1 191 ? -4.111 0.601 17.402 1.00 95.94 191 CYS A C 1
ATOM 1494 O O . CYS A 1 191 ? -3.224 0.081 18.072 1.00 95.94 191 CYS A O 1
ATOM 1496 N N . SER A 1 192 ? -4.834 1.627 17.846 1.00 93.19 192 SER A N 1
ATOM 1497 C CA . SER A 1 192 ? -4.672 2.184 19.187 1.00 93.19 192 SER A CA 1
ATOM 1498 C C . SER A 1 192 ? -5.679 1.592 20.174 1.00 93.19 192 SER A C 1
ATOM 1500 O O . SER A 1 192 ? -6.840 1.362 19.830 1.00 93.19 192 SER A O 1
ATOM 1502 N N . ASN A 1 193 ? -5.227 1.376 21.412 1.00 89.56 193 ASN A N 1
ATOM 1503 C CA . ASN A 1 193 ? -6.094 1.067 22.552 1.00 89.56 193 ASN A CA 1
ATOM 1504 C C . ASN A 1 193 ? -6.717 2.337 23.163 1.00 89.56 193 ASN A C 1
ATOM 1506 O O . ASN A 1 193 ? -7.609 2.223 24.002 1.00 89.56 193 ASN A O 1
ATOM 1510 N N . ASP A 1 194 ? -6.262 3.530 22.760 1.00 90.56 194 ASP A N 1
ATOM 1511 C CA . ASP A 1 194 ? -6.862 4.803 23.160 1.00 90.56 194 ASP A CA 1
ATOM 1512 C C . ASP A 1 194 ? -8.205 5.005 22.430 1.00 90.56 194 ASP A C 1
ATOM 1514 O O . ASP A 1 194 ? -8.216 5.103 21.199 1.00 90.56 194 ASP A O 1
ATOM 1518 N N . PRO A 1 195 ? -9.339 5.107 23.151 1.00 86.25 195 PRO A N 1
ATOM 1519 C CA . PRO A 1 195 ? -10.645 5.351 22.545 1.00 86.25 195 PRO A CA 1
ATOM 1520 C C . PRO A 1 195 ? -10.741 6.659 21.747 1.00 86.25 195 PRO A C 1
ATOM 1522 O O . PRO A 1 195 ? -11.628 6.773 20.898 1.00 86.25 195 PRO A O 1
ATOM 1525 N N . LEU A 1 196 ? -9.874 7.638 22.034 1.00 86.25 196 LEU A N 1
ATOM 1526 C CA . LEU A 1 196 ? -9.827 8.934 21.351 1.00 86.25 196 LEU A CA 1
ATOM 1527 C C . LEU A 1 196 ? -8.985 8.901 20.071 1.00 86.25 196 LEU A C 1
ATOM 1529 O O . LEU A 1 196 ? -9.131 9.777 19.223 1.00 86.25 196 LEU A O 1
ATOM 1533 N N . SER A 1 197 ? -8.127 7.894 19.906 1.00 92.38 197 SER A N 1
ATOM 1534 C CA . SER A 1 197 ? -7.332 7.742 18.693 1.00 92.38 197 SER A CA 1
ATOM 1535 C C . SER A 1 197 ? -8.179 7.166 17.555 1.00 92.38 197 SER A C 1
ATOM 1537 O O . SER A 1 197 ? -8.968 6.219 17.708 1.00 92.38 197 SER A O 1
ATOM 1539 N N . PHE A 1 198 ? -7.989 7.743 16.371 1.00 95.19 198 PHE A N 1
ATOM 1540 C CA . PHE A 1 198 ? -8.566 7.251 15.126 1.00 95.19 198 PHE A CA 1
ATOM 1541 C C . PHE A 1 198 ? -7.569 6.448 14.295 1.00 95.19 198 PHE A C 1
ATOM 1543 O O . PHE A 1 198 ? -7.908 6.064 13.178 1.00 95.19 198 PHE A O 1
ATOM 1550 N N . ASP A 1 199 ? -6.383 6.162 14.835 1.00 96.62 199 ASP A N 1
ATOM 1551 C CA . ASP A 1 199 ? -5.300 5.520 14.101 1.00 96.62 199 ASP A CA 1
ATOM 1552 C C . ASP A 1 199 ? -5.712 4.136 13.613 1.00 96.62 199 ASP A C 1
ATOM 1554 O O . ASP A 1 199 ? -6.283 3.315 14.348 1.00 96.62 199 ASP A O 1
ATOM 1558 N N . ILE A 1 200 ? -5.401 3.871 12.349 1.00 97.44 200 ILE A N 1
ATOM 1559 C CA . ILE A 1 200 ? -5.807 2.660 11.643 1.00 97.44 200 ILE A CA 1
ATOM 1560 C C . ILE A 1 200 ? -4.610 1.946 11.035 1.00 97.44 200 ILE A C 1
ATOM 1562 O O . ILE A 1 200 ? -3.622 2.549 10.630 1.00 97.44 200 ILE A O 1
ATOM 1566 N N . CYS A 1 201 ? -4.734 0.635 10.903 1.00 98.00 201 CYS A N 1
ATOM 1567 C CA . CYS A 1 201 ? -3.796 -0.182 10.160 1.00 98.00 201 CYS A CA 1
ATOM 1568 C C . CYS A 1 201 ? -3.968 0.028 8.659 1.00 98.00 201 CYS A C 1
ATOM 1570 O O . CYS A 1 201 ? -5.089 -0.050 8.148 1.00 98.00 201 CYS A O 1
ATOM 1572 N N . ILE A 1 202 ? -2.854 0.227 7.957 1.00 98.00 202 ILE A N 1
ATOM 1573 C CA . ILE A 1 202 ? -2.771 0.208 6.496 1.00 98.00 202 ILE A CA 1
ATOM 1574 C C . ILE A 1 202 ? -1.537 -0.591 6.102 1.00 98.00 202 ILE A C 1
ATOM 1576 O O . ILE A 1 202 ? -0.417 -0.254 6.480 1.00 98.00 202 ILE A O 1
ATOM 1580 N N . ASN A 1 203 ? -1.732 -1.667 5.342 1.00 96.19 203 ASN A N 1
ATOM 1581 C CA . ASN A 1 203 ? -0.669 -2.566 4.902 1.00 96.19 203 ASN A CA 1
ATOM 1582 C C . ASN A 1 203 ? 0.200 -3.102 6.063 1.00 96.19 203 ASN A C 1
ATOM 1584 O O . ASN A 1 203 ? 1.384 -3.391 5.879 1.00 96.19 203 ASN A O 1
ATOM 1588 N N . GLY A 1 204 ? -0.399 -3.306 7.239 1.00 96.56 204 GLY A N 1
ATOM 1589 C CA . GLY A 1 204 ? 0.284 -3.820 8.433 1.00 96.56 204 GLY A CA 1
ATOM 1590 C C . GLY A 1 204 ? 1.024 -2.764 9.257 1.00 96.56 204 GLY A C 1
ATOM 1591 O O . GLY A 1 204 ? 1.659 -3.122 10.236 1.00 96.56 204 GLY A O 1
ATOM 1592 N N . GLU A 1 205 ? 0.937 -1.484 8.900 1.00 96.94 205 GLU A N 1
ATOM 1593 C CA . GLU A 1 205 ? 1.506 -0.385 9.685 1.00 96.94 205 GLU A CA 1
ATOM 1594 C C . GLU A 1 205 ? 0.389 0.448 10.316 1.00 96.94 205 GLU A C 1
ATOM 1596 O O . GLU A 1 205 ? -0.626 0.720 9.672 1.00 96.94 205 GLU A O 1
ATOM 1601 N N . CYS A 1 206 ? 0.573 0.857 11.572 1.00 97.06 206 CYS A N 1
ATOM 1602 C CA . CYS A 1 206 ? -0.351 1.755 12.261 1.00 97.06 206 CYS A CA 1
ATOM 1603 C C . CYS A 1 206 ? -0.120 3.189 11.775 1.00 97.06 206 CYS A C 1
ATOM 1605 O O . CYS A 1 206 ? 0.986 3.719 11.896 1.00 97.06 206 CYS A O 1
ATOM 1607 N N . ARG A 1 207 ? -1.150 3.795 11.185 1.00 97.19 207 ARG A N 1
ATOM 1608 C CA . ARG A 1 207 ? -1.095 5.111 10.546 1.00 97.19 207 ARG A CA 1
ATOM 1609 C C . ARG A 1 207 ? -1.963 6.110 11.291 1.00 97.19 207 ARG A C 1
ATOM 1611 O O . ARG A 1 207 ? -3.079 5.776 11.692 1.00 97.19 207 ARG A O 1
ATOM 1618 N N . LEU A 1 208 ? -1.433 7.326 11.422 1.00 96.62 208 LEU A N 1
ATOM 1619 C CA . LEU A 1 208 ? -2.083 8.441 12.100 1.00 96.62 208 LEU A CA 1
ATOM 1620 C C . LEU A 1 208 ? -3.356 8.845 11.357 1.00 96.62 208 LEU A C 1
ATOM 1622 O O . LEU A 1 208 ? -3.352 8.965 10.128 1.00 96.62 208 LEU A O 1
ATOM 1626 N N . VAL A 1 209 ? -4.429 9.088 12.100 1.00 97.06 209 VAL A N 1
ATOM 1627 C CA . VAL A 1 209 ? -5.644 9.707 11.563 1.00 97.06 209 VAL A CA 1
ATOM 1628 C C . VAL A 1 209 ? -6.073 10.832 12.493 1.00 97.06 209 VAL A C 1
ATOM 1630 O O . VAL A 1 209 ? -6.331 10.603 13.675 1.00 97.06 209 VAL A O 1
ATOM 1633 N N . GLY A 1 210 ? -6.179 12.039 11.944 1.00 95.19 210 GLY A N 1
ATOM 1634 C CA . GLY A 1 210 ? -6.604 13.216 12.694 1.00 95.19 210 GLY A CA 1
ATOM 1635 C C . GLY A 1 210 ? -8.064 13.130 13.142 1.00 95.19 210 GLY A C 1
ATOM 1636 O O . GLY A 1 210 ? -8.851 12.294 12.679 1.00 95.19 210 GLY A O 1
ATOM 1637 N N . CYS A 1 211 ? -8.471 14.042 14.025 1.00 94.25 211 CYS A N 1
ATOM 1638 C CA . CYS A 1 211 ? -9.871 14.153 14.455 1.00 94.25 211 CYS A CA 1
ATOM 1639 C C . CYS A 1 211 ? -10.835 14.487 13.299 1.00 94.25 211 CYS A C 1
ATOM 1641 O O . CYS A 1 211 ? -12.037 14.229 13.382 1.00 94.25 211 CYS A O 1
ATOM 1643 N N . ASP A 1 212 ? -10.296 15.006 12.194 1.00 94.88 212 ASP A N 1
ATOM 1644 C CA . ASP A 1 212 ? -10.977 15.297 10.929 1.00 94.88 212 ASP A CA 1
ATOM 1645 C C . ASP A 1 212 ? -11.231 14.029 10.092 1.00 94.88 212 ASP A C 1
ATOM 1647 O O . ASP A 1 212 ? -11.844 14.086 9.023 1.00 94.88 212 ASP A O 1
ATOM 1651 N N . ARG A 1 213 ? -10.797 12.869 10.604 1.00 95.06 213 ARG A N 1
ATOM 1652 C CA . ARG A 1 213 ? -10.899 11.543 9.988 1.00 95.06 213 ARG A CA 1
ATOM 1653 C C . ARG A 1 213 ? -10.098 11.425 8.684 1.00 95.06 213 ARG A C 1
ATOM 1655 O O . ARG A 1 213 ? -10.399 10.556 7.853 1.00 95.06 213 ARG A O 1
ATOM 1662 N N . LEU A 1 214 ? -9.085 12.271 8.491 1.00 96.44 214 LEU A N 1
ATOM 1663 C CA . LEU A 1 214 ? -8.191 12.229 7.337 1.00 96.44 214 LEU A CA 1
ATOM 1664 C C . LEU A 1 214 ? -6.906 11.460 7.663 1.00 96.44 214 LEU A C 1
ATOM 1666 O O . LEU A 1 214 ? -6.303 11.626 8.723 1.00 96.44 214 LEU A O 1
ATOM 1670 N N . LEU A 1 215 ? -6.499 10.594 6.728 1.00 97.06 215 LEU A N 1
ATOM 1671 C CA . LEU A 1 215 ? -5.254 9.834 6.835 1.00 97.06 215 LEU A CA 1
ATOM 1672 C C . LEU A 1 215 ? -4.054 10.783 6.876 1.00 97.06 215 LEU A C 1
ATOM 1674 O O . LEU A 1 215 ? -3.974 11.696 6.057 1.00 97.06 215 LEU A O 1
ATOM 1678 N N . ASP A 1 216 ? -3.126 10.515 7.792 1.00 95.00 216 ASP A N 1
ATOM 1679 C CA . ASP A 1 216 ? -1.910 11.294 8.035 1.00 95.00 216 ASP A CA 1
ATOM 1680 C C . ASP A 1 216 ? -2.173 12.779 8.373 1.00 95.00 216 ASP A C 1
ATOM 1682 O O . ASP A 1 216 ? -1.278 13.612 8.232 1.00 95.00 216 ASP A O 1
ATOM 1686 N N . SER A 1 217 ? -3.386 13.120 8.828 1.00 96.06 217 SER A N 1
ATOM 1687 C CA . SER A 1 217 ? -3.698 14.439 9.391 1.00 96.06 217 SER A CA 1
ATOM 1688 C C . SER A 1 217 ? -3.231 14.517 10.840 1.00 96.06 217 SER A C 1
ATOM 1690 O O . SER A 1 217 ? -3.490 13.615 11.636 1.00 96.06 217 SER A O 1
ATOM 1692 N N . ASP A 1 218 ? -2.561 15.610 11.186 1.00 93.25 218 ASP A N 1
ATOM 1693 C CA . ASP A 1 218 ? -2.113 15.946 12.538 1.00 93.25 218 ASP A CA 1
ATOM 1694 C C . ASP A 1 218 ? -3.124 16.824 13.293 1.00 93.25 218 ASP A C 1
ATOM 1696 O O . ASP A 1 218 ? -2.845 17.300 14.395 1.00 93.25 218 ASP A O 1
ATOM 1700 N N . THR A 1 219 ? -4.315 17.025 12.721 1.00 94.56 219 THR A N 1
ATOM 1701 C CA . THR A 1 219 ? -5.376 17.806 13.356 1.00 94.56 219 THR A CA 1
ATOM 1702 C C . THR A 1 219 ? -5.869 17.089 14.611 1.00 94.56 219 THR A C 1
ATOM 1704 O O . THR A 1 219 ? -6.336 15.949 14.554 1.00 94.56 219 THR A O 1
ATOM 1707 N N . VAL A 1 220 ? -5.804 17.781 15.747 1.00 92.50 220 VAL A N 1
ATOM 1708 C CA . VAL A 1 220 ? -6.239 17.285 17.058 1.00 92.50 220 VAL A CA 1
ATOM 1709 C C . VAL A 1 220 ? -7.474 18.029 17.555 1.00 92.50 220 VAL A C 1
ATOM 1711 O O . VAL A 1 220 ? -7.794 19.132 17.103 1.00 92.50 220 VAL A O 1
ATOM 1714 N N . GLU A 1 221 ? -8.187 17.410 18.490 1.00 93.19 221 GLU A N 1
ATOM 1715 C CA . GLU A 1 221 ? -9.258 18.086 19.211 1.00 93.19 221 GLU A CA 1
ATOM 1716 C C . GLU A 1 221 ? -8.692 19.148 20.158 1.00 93.19 221 GLU A C 1
ATOM 1718 O O . GLU A 1 221 ? -7.634 18.974 20.769 1.00 93.19 221 GLU A O 1
ATOM 1723 N N . ASP A 1 222 ? -9.419 20.251 20.300 1.00 92.62 222 ASP A N 1
ATOM 1724 C CA . ASP A 1 222 ? -9.147 21.244 21.329 1.00 92.62 222 ASP A CA 1
ATOM 1725 C C . ASP A 1 222 ? -9.673 20.796 22.707 1.00 92.62 222 ASP A C 1
ATOM 1727 O O . ASP A 1 222 ? -10.300 19.746 22.876 1.00 92.62 222 ASP A O 1
ATOM 1731 N N . LYS A 1 223 ? -9.473 21.635 23.729 1.00 91.94 223 LYS A N 1
ATOM 1732 C CA . LYS A 1 223 ? -9.992 21.385 25.089 1.00 91.94 223 LYS A CA 1
ATOM 1733 C C . LYS A 1 223 ? -11.526 21.262 25.161 1.00 91.94 223 LYS A C 1
ATOM 1735 O O . LYS A 1 223 ? -12.049 20.810 26.177 1.00 91.94 223 LYS A O 1
ATOM 1740 N N . CYS A 1 224 ? -12.231 21.675 24.111 1.00 92.81 224 CYS A N 1
ATOM 1741 C CA . CYS A 1 224 ? -13.680 21.644 23.973 1.00 92.81 224 CYS A CA 1
ATOM 1742 C C . CYS A 1 224 ? -14.174 20.446 23.151 1.00 92.81 224 CYS A C 1
ATOM 1744 O O . CYS A 1 224 ? -15.375 20.354 22.889 1.00 92.81 224 CYS A O 1
ATOM 1746 N N . ARG A 1 225 ? -13.278 19.516 22.781 1.00 89.88 225 ARG A N 1
ATOM 1747 C CA . ARG A 1 225 ? -13.557 18.370 21.898 1.00 89.88 225 ARG A CA 1
ATOM 1748 C C . ARG A 1 225 ? -14.033 18.778 20.506 1.00 89.88 225 ARG A C 1
ATOM 1750 O O . ARG A 1 225 ? -14.761 18.040 19.844 1.00 89.88 225 ARG A O 1
ATOM 1757 N N . LEU A 1 226 ? -13.642 19.967 20.058 1.00 93.50 226 LEU A N 1
ATOM 1758 C CA . LEU A 1 226 ? -13.830 20.387 18.680 1.00 93.50 226 LEU A CA 1
ATOM 1759 C C . LEU A 1 226 ? -12.556 20.120 17.897 1.00 93.50 226 LEU A C 1
ATOM 1761 O O . LEU A 1 226 ? -11.468 20.569 18.258 1.00 93.50 226 LEU A O 1
ATOM 1765 N N . CYS A 1 227 ? -12.704 19.393 16.798 1.00 94.44 227 CYS A N 1
ATOM 1766 C CA . CYS A 1 227 ? -11.592 19.096 15.918 1.00 94.44 227 CYS A CA 1
ATOM 1767 C C . CYS A 1 227 ? -11.052 20.369 15.254 1.00 94.44 227 CYS A C 1
ATOM 1769 O O . CYS A 1 227 ? -11.813 21.090 14.606 1.00 94.44 227 CYS A O 1
ATOM 1771 N N . GLY A 1 228 ? -9.755 20.648 15.427 1.00 94.00 228 GLY A N 1
ATOM 1772 C CA . GLY A 1 228 ? -9.128 21.875 14.926 1.00 94.00 228 GLY A CA 1
ATOM 1773 C C . GLY A 1 228 ? -9.659 23.156 15.583 1.00 94.00 228 GLY A C 1
ATOM 1774 O O . GLY A 1 228 ? -9.520 24.237 15.012 1.00 94.00 228 GLY A O 1
ATOM 1775 N N . GLY A 1 229 ? -10.310 23.038 16.744 1.00 92.50 229 GLY A N 1
ATOM 1776 C CA . GLY A 1 229 ? -10.837 24.178 17.484 1.00 92.50 229 GLY A CA 1
ATOM 1777 C C . GLY A 1 229 ? -9.743 25.009 18.162 1.00 92.50 229 GLY A C 1
ATOM 1778 O O . GLY A 1 229 ? -8.601 24.582 18.331 1.00 92.50 229 GLY A O 1
ATOM 1779 N N . ASP A 1 230 ? -10.102 26.225 18.564 1.00 94.06 230 ASP A N 1
ATOM 1780 C CA . ASP A 1 230 ? -9.226 27.163 19.275 1.00 94.06 230 ASP A CA 1
ATOM 1781 C C . ASP A 1 230 ? -9.480 27.181 20.795 1.00 94.06 230 ASP A C 1
ATOM 1783 O O . ASP A 1 230 ? -8.860 27.949 21.536 1.00 94.06 230 ASP A O 1
ATOM 1787 N N . GLY A 1 231 ? -10.393 26.336 21.284 1.00 91.50 231 GLY A N 1
ATOM 1788 C CA . GLY A 1 231 ? -10.783 26.265 22.684 1.00 91.50 231 GLY A CA 1
ATOM 1789 C C . GLY A 1 231 ? -11.703 27.399 23.147 1.00 91.50 231 GLY A C 1
ATOM 1790 O O . GLY A 1 231 ? -11.821 27.613 24.356 1.00 91.50 231 GLY A O 1
ATOM 1791 N N . SER A 1 232 ? -12.325 28.149 22.234 1.00 94.00 232 SER A N 1
ATOM 1792 C CA . SER A 1 232 ? -13.228 29.259 22.579 1.00 94.00 232 SER A CA 1
ATOM 1793 C C . SER A 1 232 ? -14.684 28.839 22.820 1.00 94.00 232 SER A C 1
ATOM 1795 O O . SER A 1 232 ? -15.463 29.616 23.368 1.00 94.00 232 SER A O 1
ATOM 1797 N N . THR A 1 233 ? -15.070 27.619 22.440 1.00 94.69 233 THR A N 1
ATOM 1798 C CA . THR A 1 233 ? -16.474 27.162 22.447 1.00 94.69 233 THR A CA 1
ATOM 1799 C C . THR A 1 233 ? -16.937 26.549 23.764 1.00 94.69 233 THR A C 1
ATOM 1801 O O . THR A 1 233 ? -18.105 26.183 23.901 1.00 94.69 233 THR A O 1
ATOM 1804 N N . CYS A 1 234 ? -16.039 26.430 24.736 1.00 94.19 234 CYS A N 1
ATOM 1805 C CA . CYS A 1 234 ? -16.326 25.890 26.051 1.00 94.19 234 CYS A CA 1
ATOM 1806 C C . CYS A 1 234 ? -15.548 26.637 27.132 1.00 94.19 234 CYS A C 1
ATOM 1808 O O . CYS A 1 234 ? -14.516 27.268 26.889 1.00 94.19 234 CYS A O 1
ATOM 1810 N N . GLU A 1 235 ? -16.033 26.506 28.358 1.00 92.31 235 GLU A N 1
ATOM 1811 C CA . GLU A 1 235 ? -15.462 27.128 29.541 1.00 92.31 235 GLU A CA 1
ATOM 1812 C C . GLU A 1 235 ? -15.239 26.082 30.637 1.00 92.31 235 GLU A C 1
ATOM 1814 O O . GLU A 1 235 ? -16.010 25.135 30.802 1.00 92.31 235 GLU A O 1
ATOM 1819 N N . THR A 1 236 ? -14.130 26.223 31.364 1.00 90.44 236 THR A N 1
ATOM 1820 C CA . THR A 1 236 ? -13.760 25.294 32.431 1.00 90.44 236 THR A CA 1
ATOM 1821 C C . THR A 1 236 ? -14.555 25.626 33.686 1.00 90.44 236 THR A C 1
ATOM 1823 O O . THR A 1 236 ? -14.363 26.685 34.281 1.00 90.44 236 THR A O 1
ATOM 1826 N N . VAL A 1 237 ? -15.404 24.703 34.130 1.00 91.50 237 VAL A N 1
ATOM 1827 C CA . VAL A 1 237 ? -16.131 24.832 35.398 1.00 91.50 237 VAL A CA 1
ATOM 1828 C C . VAL A 1 237 ? -15.365 24.078 36.487 1.00 91.50 237 VAL A C 1
ATOM 1830 O O . VAL A 1 237 ? -15.067 22.896 36.330 1.00 91.50 237 VAL A O 1
ATOM 1833 N N . SER A 1 238 ? -15.030 24.763 37.584 1.00 85.69 238 SER A N 1
ATOM 1834 C CA . SER A 1 238 ? -14.388 24.164 38.767 1.00 85.69 238 SER A CA 1
ATOM 1835 C C . SER A 1 238 ? -15.445 23.951 39.853 1.00 85.69 238 SER A C 1
ATOM 1837 O O . SER A 1 238 ? -16.214 24.870 40.122 1.00 85.69 238 SER A O 1
ATOM 1839 N N . GLY A 1 239 ? -15.509 22.757 40.445 1.00 82.12 239 GLY A N 1
ATOM 1840 C CA . GLY A 1 239 ? -16.381 22.473 41.594 1.00 82.12 239 GLY A CA 1
ATOM 1841 C C . GLY A 1 239 ? -15.684 22.773 42.924 1.00 82.12 239 GLY A C 1
ATOM 1842 O O . GLY A 1 239 ? -14.468 22.594 43.009 1.00 82.12 239 GLY A O 1
ATOM 1843 N N . GLU A 1 240 ? -16.449 23.235 43.921 1.00 57.88 240 GLU A N 1
ATOM 1844 C CA . GLU A 1 240 ? -16.016 23.387 45.327 1.00 57.88 240 GLU A CA 1
ATOM 1845 C C . GLU A 1 240 ? -15.790 22.041 46.031 1.00 57.88 240 GLU A C 1
ATOM 1847 O O . GLU A 1 240 ? -16.566 21.090 45.770 1.00 57.88 240 GLU A O 1
#

Mean predicted aligned error: 9.86 Å

Radius of gyration: 32.19 Å; Cα contacts (8 Å, |Δi|>4): 489; chains: 1; bounding box: 64×64×91 Å

Sequence (240 aa):
KQCELQYGSESRHCNLEDTCRELWCISKQGQCATNSIPAAEGTDCVIAGEPQETNRGWCYQGDCVPFGHRPEAVDGGWGPWSDWSACTRTCGIGVSFSERHCNETAPAHGGKYCVGERKRYRTCNTMDCPLNSRDFREVQCAEHNDLPFRGKSYEWKPYTEGVDPCALTCLAVGYNFYTERRAKVVDGTRCSNDPLSFDICINGECRLVGCDRLLDSDTVEDKCRLCGGDGSTCETVSGE

Solvent-accessible surface area (backbone atoms only — not comparable to full-atom values): 13536 Å² total; per-residue (Å²): 104,74,31,21,74,76,50,35,87,87,18,42,79,67,46,71,72,60,33,16,53,36,36,34,16,27,35,89,86,73,45,76,42,65,87,77,45,46,38,57,72,69,38,78,34,50,35,85,93,51,58,90,89,65,18,55,20,22,12,50,97,41,39,54,36,51,74,86,72,64,72,76,57,32,54,25,28,68,35,72,71,45,75,69,45,77,53,66,31,87,37,51,37,7,29,25,40,29,42,40,48,58,58,65,30,58,51,34,70,85,26,48,73,55,84,77,83,51,63,49,76,41,54,32,45,64,50,75,56,62,94,85,59,77,55,69,56,39,54,61,28,42,73,44,33,87,44,68,56,96,87,40,69,46,54,35,36,63,42,76,93,49,95,55,50,21,32,33,30,26,28,32,67,98,52,98,51,67,47,77,77,37,81,46,48,62,46,32,28,68,40,58,91,50,88,86,57,58,24,20,15,50,95,47,38,72,39,54,27,12,66,81,58,36,63,73,36,86,45,47,58,27,93,58,72,35,61,70,45,89,43,80,91,50,79,91,83,83,84,135

Organism: Branchiostoma floridae (NCBI:txid7739)

Foldseek 3Di:
DVQCVVAHDVKDFDDQPQQQ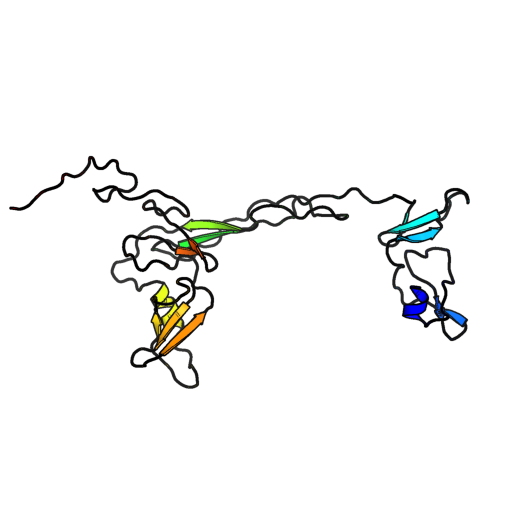QWTWIQHPVRDTDTPRDGDDWQQWHFQPPDPPVFRIATHDPSDGDGHPDAPDWWAFDKDDKDPWDDFLDQAQKTKIKIFIDRVVTDTDRPHHYDDDDRMDMKIDRHHHDDPPDDALLQVVQQVCQPPDDPNHGFRWGADLPDPQLQFSWTDGPPDDDIDGPGLGDHWQHASDPDPQFSWTDDPSDTFGAFPVRITNDPFHADPVRDTNDPPPPDDDDDDD

Nearest PDB structures (foldseek):
  3vn4-assembly1_A  TM=5.766E-01  e=3.150E-18  Homo sapiens
  3ghm-assembly1_A  TM=5.762E-01  e=5.044E-17  Homo sapiens
  3ghn-assembly1_A  TM=5.492E-01  e=3.207E-17  Homo sapiens
  6qig-assembly1_A  TM=5.031E-01  e=2.152E-14  Homo sapiens
  1lsl-assembly1_A  TM=5.103E-01  e=6.757E-07  Homo sapiens